Protein AF-A0A948FT48-F1 (afdb_monomer)

Secondary structure (DSSP, 8-state):
------------SS-----------PPPP-----------------PPPP-PPPPP-TTSPPPPHHHHHHHHHHHHHT-EEEEEEEEEETTEEEEEEEEEETTTTEEEEEEEEEETTEEEEEEEEEETTEEEEEEEETTSPPPS-EEEEEGGG-TTTHHHH-------SSTT--HHHHHHHT-EE-SS--EEEEHHHHHHTT-HHHHHHTT--TT---EEE-EEEE-SSS-EEEEEEHHHHHHHHHHTT----HHHHTT--TT-EEEEEEESTT------PPPGGGEE---S-HHHHHHHHHHHHH-

Solvent-accessible surface area (backbone atoms only — not comparable to full-atom values): 17906 Å² total; per-residue (Å²): 137,84,83,81,83,82,80,83,75,87,78,59,86,82,73,80,74,73,88,69,93,76,75,92,72,83,85,80,90,83,83,82,89,81,88,80,90,84,92,86,89,85,82,90,76,88,70,75,83,72,82,74,79,80,72,83,76,93,75,64,67,65,53,53,71,76,50,51,73,52,51,36,54,54,59,63,71,39,36,23,27,32,41,38,36,39,37,41,38,66,57,31,41,36,40,36,38,35,38,37,32,57,86,64,18,13,21,39,37,37,37,42,39,39,48,75,93,46,45,37,35,36,43,36,35,33,49,49,55,42,41,33,33,41,71,27,52,66,94,53,79,66,65,81,41,27,43,43,48,44,60,86,66,45,71,80,50,53,82,74,68,73,58,68,55,70,57,76,34,65,75,28,47,57,28,75,57,44,28,38,70,46,57,46,65,56,94,91,59,52,40,26,20,40,32,54,29,54,44,22,60,82,18,28,63,55,35,59,43,38,44,60,58,82,90,52,94,43,60,22,66,40,49,43,29,62,71,82,81,76,30,44,34,40,33,32,49,42,55,58,41,48,53,36,38,48,71,69,70,29,77,47,45,73,73,59,61,72,42,46,41,95,80,10,26,41,40,30,40,39,34,61,64,56,41,94,75,85,77,70,79,76,60,68,87,36,53,41,67,70,80,86,44,68,74,60,37,51,52,49,52,54,50,45,69,67,111

Mean predicted aligned error: 13.35 Å

Sequence (307 aa):
MTRHRIRLALSFATPLVVLSLAACTAPDPSGAASDADVSSESPSETAAPTPTPAEPSTGSAALTKPEARRLAPSLVEARTGSFRSVTQLSGGRIERTGQYDLERLAHTLRADFEIGNEAFAVDAVIVGNDFYFKFTEAGAKASRCWSAFNYGDLGDQIADSGFLVPTEGALGIPPELATLAFVSVDSDGQVTSDLYTTASVIGSRFVTALAIDPDADNLAPIDLTDNGDGSLSWSTNLSALLDAVVASGAEPDPAIGMLFDTESSIAAEITGVGGSVTVQAPPDRLVVRPTGDDAADQRAFEQCNRA

Nearest PDB structures (foldseek):
  3mh8-assembly2_B  TM=5.327E-01  e=1.355E-04  Mycobacterium tuberculosis H37Rv
  3hdj-assembly1_B  TM=3.261E-01  e=1.331E-01  Bordetella pertussis

pLDDT: mean 71.1, std 24.51, range [20.06, 96.81]

Radius of gyration: 21.9 Å; Cα contacts (8 Å, |Δi|>4): 544; chains: 1; bounding box: 55×70×51 Å

Structure (mmCIF, N/CA/C/O backbone):
data_AF-A0A948FT48-F1
#
_entry.id   AF-A0A948FT48-F1
#
loop_
_atom_site.group_PDB
_atom_site.id
_atom_site.type_symbol
_atom_site.label_atom_id
_atom_site.label_alt_id
_atom_site.label_comp_id
_atom_site.label_asym_id
_atom_site.label_entity_id
_atom_site.label_seq_id
_atom_site.pdbx_PDB_ins_code
_atom_site.Cartn_x
_atom_site.Cartn_y
_atom_site.Cartn_z
_atom_site.occupancy
_atom_site.B_iso_or_equiv
_atom_site.auth_seq_id
_atom_site.auth_comp_id
_atom_site.auth_asym_id
_atom_site.auth_atom_id
_atom_site.pdbx_PDB_model_num
ATOM 1 N N . MET A 1 1 ? 31.682 -27.329 7.186 1.00 30.56 1 MET A N 1
ATOM 2 C CA . MET A 1 1 ? 31.010 -26.770 5.995 1.00 30.56 1 MET A CA 1
ATOM 3 C C . MET A 1 1 ? 30.995 -25.265 6.152 1.00 30.56 1 MET A C 1
ATOM 5 O O . MET A 1 1 ? 30.374 -24.744 7.069 1.00 30.56 1 MET A O 1
ATOM 9 N N . THR A 1 2 ? 31.836 -24.602 5.375 1.00 21.53 2 THR A N 1
ATOM 10 C CA . THR A 1 2 ? 32.238 -23.204 5.538 1.00 21.53 2 THR A CA 1
ATOM 11 C C . THR A 1 2 ? 31.189 -22.307 4.886 1.00 21.53 2 THR A C 1
ATOM 13 O O . THR A 1 2 ? 31.023 -22.347 3.673 1.00 21.53 2 THR A O 1
ATOM 16 N N . ARG A 1 3 ? 30.455 -21.522 5.685 1.00 22.20 3 ARG A N 1
ATOM 17 C CA . ARG A 1 3 ? 29.497 -20.522 5.189 1.00 22.20 3 ARG A CA 1
ATOM 18 C C . ARG A 1 3 ? 30.276 -19.379 4.534 1.00 22.20 3 ARG A C 1
ATOM 20 O O . ARG A 1 3 ? 31.029 -18.688 5.217 1.00 22.20 3 ARG A O 1
ATOM 27 N N . HIS A 1 4 ? 30.142 -19.206 3.224 1.00 20.64 4 HIS A N 1
ATOM 28 C CA . HIS A 1 4 ? 30.647 -18.025 2.528 1.00 20.64 4 HIS A CA 1
ATOM 29 C C . HIS A 1 4 ? 29.595 -16.923 2.641 1.00 20.64 4 HIS A C 1
ATOM 31 O O . HIS A 1 4 ? 28.523 -17.016 2.060 1.00 20.64 4 HIS A O 1
ATOM 37 N N . ARG A 1 5 ? 29.897 -15.913 3.462 1.00 21.30 5 ARG A N 1
ATOM 38 C CA . ARG A 1 5 ? 29.142 -14.661 3.525 1.00 21.30 5 ARG A CA 1
ATOM 39 C C . ARG A 1 5 ? 29.525 -13.841 2.297 1.00 21.30 5 ARG A C 1
ATOM 41 O O . ARG A 1 5 ? 30.654 -13.356 2.232 1.00 21.30 5 ARG A O 1
ATOM 48 N N . ILE A 1 6 ? 28.620 -13.722 1.335 1.00 21.75 6 ILE A N 1
ATOM 49 C CA . ILE A 1 6 ? 28.756 -12.772 0.233 1.00 21.75 6 ILE A CA 1
ATOM 50 C C . ILE A 1 6 ? 28.185 -11.451 0.749 1.00 21.75 6 ILE A C 1
ATOM 52 O O . ILE A 1 6 ? 27.004 -11.361 1.052 1.00 21.75 6 ILE A O 1
ATOM 56 N N . ARG A 1 7 ? 29.052 -10.452 0.935 1.00 20.06 7 ARG A N 1
ATOM 57 C CA . ARG A 1 7 ? 28.648 -9.062 1.162 1.00 20.06 7 ARG A CA 1
ATOM 58 C C . ARG A 1 7 ? 28.377 -8.452 -0.212 1.00 20.06 7 ARG A C 1
ATOM 60 O O . ARG A 1 7 ? 29.344 -8.206 -0.930 1.00 20.06 7 ARG A O 1
ATOM 67 N N . LEU A 1 8 ? 27.116 -8.218 -0.573 1.00 22.97 8 LEU A N 1
ATOM 68 C CA . LEU A 1 8 ? 26.798 -7.303 -1.669 1.00 22.97 8 LEU A CA 1
ATOM 69 C C . LEU A 1 8 ? 26.873 -5.877 -1.118 1.00 22.97 8 LEU A C 1
ATOM 71 O O . LEU A 1 8 ? 26.044 -5.448 -0.322 1.00 22.97 8 LEU A O 1
ATOM 75 N N . ALA A 1 9 ? 27.919 -5.159 -1.509 1.00 21.47 9 ALA A N 1
ATOM 76 C CA . ALA A 1 9 ? 27.969 -3.716 -1.388 1.00 21.47 9 ALA A CA 1
ATOM 77 C C . ALA A 1 9 ? 27.405 -3.150 -2.693 1.00 21.47 9 ALA A C 1
ATOM 79 O O . ALA A 1 9 ? 28.144 -3.054 -3.668 1.00 21.47 9 ALA A O 1
ATOM 80 N N . LEU A 1 10 ? 26.120 -2.786 -2.704 1.00 26.53 10 LEU A N 1
ATOM 81 C CA . LEU A 1 10 ? 25.501 -2.011 -3.783 1.00 26.53 10 LEU A CA 1
ATOM 82 C C . LEU A 1 10 ? 26.155 -0.622 -3.836 1.00 26.53 10 LEU A C 1
ATOM 84 O O . LEU A 1 10 ? 25.666 0.346 -3.266 1.00 26.53 10 LEU A O 1
ATOM 88 N N . SER A 1 11 ? 27.320 -0.535 -4.476 1.00 21.89 11 SER A N 1
ATOM 89 C CA . SER A 1 11 ? 28.008 0.716 -4.787 1.00 21.89 11 SER A CA 1
ATOM 90 C C . SER A 1 11 ? 27.455 1.289 -6.086 1.00 21.89 11 SER A C 1
ATOM 92 O O . SER A 1 11 ? 28.110 1.255 -7.125 1.00 21.89 11 SER A O 1
ATOM 94 N N . PHE A 1 12 ? 26.266 1.882 -6.012 1.00 28.02 12 PHE A N 1
ATOM 95 C CA . PHE A 1 12 ? 25.934 2.982 -6.908 1.00 28.02 12 PHE A CA 1
ATOM 96 C C . PHE A 1 12 ? 26.626 4.234 -6.351 1.00 28.02 12 PHE A C 1
ATOM 98 O O . PHE A 1 12 ? 26.191 4.828 -5.368 1.00 28.02 12 PHE A O 1
ATOM 105 N N . ALA A 1 13 ? 27.755 4.629 -6.942 1.00 22.22 13 ALA A N 1
ATOM 106 C CA . ALA A 1 13 ? 28.162 6.029 -6.870 1.00 22.22 13 ALA A CA 1
ATOM 107 C C . ALA A 1 13 ? 27.173 6.770 -7.788 1.00 22.22 13 ALA A C 1
ATOM 109 O O . ALA A 1 13 ? 27.187 6.560 -8.997 1.00 22.22 13 ALA A O 1
ATOM 110 N N . THR A 1 14 ? 26.215 7.537 -7.265 1.00 22.34 14 THR A N 1
ATOM 111 C CA . THR A 1 14 ? 26.445 8.702 -6.397 1.00 22.34 14 THR A CA 1
ATOM 112 C C . THR A 1 14 ? 25.165 9.075 -5.629 1.00 22.34 14 THR A C 1
ATOM 114 O O . THR A 1 14 ? 24.134 9.177 -6.279 1.00 22.34 14 THR A O 1
ATOM 117 N N . PRO A 1 15 ? 25.226 9.468 -4.343 1.00 28.45 15 PRO A N 1
ATOM 118 C CA . PRO A 1 15 ? 25.870 8.815 -3.215 1.00 28.45 15 PRO A CA 1
ATOM 119 C C . PRO A 1 15 ? 24.904 7.862 -2.482 1.00 28.45 15 PRO A C 1
ATOM 121 O O . PRO A 1 15 ? 23.732 8.151 -2.272 1.00 28.45 15 PRO A O 1
ATOM 124 N N . LEU A 1 16 ? 25.463 6.780 -1.947 1.00 26.38 16 LEU A N 1
ATOM 125 C CA . LEU A 1 16 ? 24.988 6.220 -0.688 1.00 26.38 16 LEU A CA 1
ATOM 126 C C . LEU A 1 16 ? 24.993 7.333 0.378 1.00 26.38 16 LEU A C 1
ATOM 128 O O . LEU A 1 16 ? 26.060 7.765 0.816 1.00 26.38 16 LEU A O 1
ATOM 132 N N . VAL A 1 17 ? 23.819 7.758 0.828 1.00 25.56 17 VAL A N 1
ATOM 133 C CA . VAL A 1 17 ? 23.621 8.204 2.211 1.00 25.56 17 VAL A CA 1
ATOM 134 C C . VAL A 1 17 ? 22.854 7.056 2.859 1.00 25.56 17 VAL A C 1
ATOM 136 O O . VAL A 1 17 ? 21.643 6.949 2.782 1.00 25.56 17 VAL A O 1
ATOM 139 N N . VAL A 1 18 ? 23.537 5.977 3.246 1.00 25.59 18 VAL A N 1
ATOM 140 C CA . VAL A 1 18 ? 23.924 5.770 4.649 1.00 25.59 18 VAL A CA 1
ATOM 141 C C . VAL A 1 18 ? 22.988 6.546 5.577 1.00 25.59 18 VAL A C 1
ATOM 143 O O . VAL A 1 18 ? 23.219 7.721 5.841 1.00 25.59 18 VAL A O 1
ATOM 146 N N . LEU A 1 19 ? 21.954 5.878 6.090 1.00 27.69 19 LEU A N 1
ATOM 147 C CA . LEU A 1 19 ? 21.250 6.295 7.302 1.00 27.69 19 LEU A CA 1
ATOM 148 C C . LEU A 1 19 ? 22.269 6.380 8.450 1.00 27.69 19 LEU A C 1
ATOM 150 O O . LEU A 1 19 ? 22.459 5.453 9.231 1.00 27.69 19 LEU A O 1
ATOM 154 N N . SER A 1 20 ? 22.960 7.509 8.544 1.00 22.03 20 SER A N 1
ATOM 155 C CA . SER A 1 20 ? 23.454 8.035 9.801 1.00 22.03 20 SER A CA 1
ATOM 156 C C . SER A 1 20 ? 22.290 8.779 10.446 1.00 22.03 20 SER A C 1
ATOM 158 O O . SER A 1 20 ? 22.096 9.970 10.215 1.00 22.03 20 SER A O 1
ATOM 160 N N . LEU A 1 21 ? 21.521 8.070 11.272 1.00 27.88 21 LEU A N 1
ATOM 161 C CA . LEU A 1 21 ? 20.608 8.634 12.274 1.00 27.88 21 LEU A CA 1
ATOM 162 C C . LEU A 1 21 ? 21.410 9.297 13.408 1.00 27.88 21 LEU A C 1
ATOM 164 O O . LEU A 1 21 ? 21.332 8.920 14.573 1.00 27.88 21 LEU A O 1
ATOM 168 N N . ALA A 1 22 ? 22.252 10.263 13.054 1.00 26.30 22 ALA A N 1
ATOM 169 C CA . ALA A 1 22 ? 23.069 11.009 13.996 1.00 26.30 22 ALA A CA 1
ATOM 170 C C . ALA A 1 22 ? 23.309 12.428 13.473 1.00 26.30 22 ALA A C 1
ATOM 172 O O . ALA A 1 22 ? 24.405 12.739 13.021 1.00 26.30 22 ALA A O 1
ATOM 173 N N . ALA A 1 23 ? 22.280 13.278 13.533 1.00 23.36 23 ALA A N 1
ATOM 174 C CA . ALA A 1 23 ? 22.425 14.721 13.747 1.00 23.36 23 ALA A CA 1
ATOM 175 C C . ALA A 1 23 ? 21.047 15.381 13.924 1.00 23.36 23 ALA A C 1
ATOM 177 O O . ALA A 1 23 ? 20.532 16.053 13.035 1.00 23.36 23 ALA A O 1
ATOM 178 N N . CYS A 1 24 ? 20.470 15.253 15.119 1.00 29.20 24 CYS A N 1
ATOM 179 C CA . CYS A 1 24 ? 19.696 16.359 15.667 1.00 29.20 24 CYS A CA 1
ATOM 180 C C . CYS A 1 24 ? 20.692 17.479 15.991 1.00 29.20 24 CYS A C 1
ATOM 182 O O . CYS A 1 24 ? 21.407 17.401 16.988 1.00 29.20 24 CYS A O 1
ATOM 184 N N . THR A 1 25 ? 20.755 18.519 15.166 1.00 25.67 25 THR A N 1
ATOM 185 C CA . THR A 1 25 ? 21.310 19.808 15.590 1.00 25.67 25 THR A CA 1
ATOM 186 C C . THR A 1 25 ? 20.280 20.881 15.301 1.00 25.67 25 THR A C 1
ATOM 188 O O . THR A 1 25 ? 19.989 21.185 14.146 1.00 25.67 25 THR A O 1
ATOM 191 N N . ALA A 1 26 ? 19.705 21.404 16.382 1.00 27.08 26 ALA A N 1
ATOM 192 C CA . ALA A 1 26 ? 18.824 22.557 16.386 1.00 27.08 26 ALA A CA 1
ATOM 193 C C . ALA A 1 26 ? 19.481 23.760 15.680 1.00 27.08 26 ALA A C 1
ATOM 195 O O . ALA A 1 26 ? 20.689 23.960 15.837 1.00 27.08 26 ALA A O 1
ATOM 196 N N . PRO A 1 27 ? 18.721 24.593 14.952 1.00 28.42 27 PRO A N 1
ATOM 197 C CA . PRO A 1 27 ? 19.227 25.880 14.511 1.00 28.42 27 PRO A CA 1
ATOM 198 C C . PRO A 1 27 ? 19.106 26.902 15.649 1.00 28.42 27 PRO A C 1
ATOM 200 O O . PRO A 1 27 ? 18.005 27.248 16.078 1.00 28.42 27 PRO A O 1
ATOM 203 N N . ASP A 1 28 ? 20.251 27.395 16.121 1.00 26.28 28 ASP A N 1
ATOM 204 C CA . ASP A 1 28 ? 20.323 28.624 16.914 1.00 26.28 28 ASP A CA 1
ATOM 205 C C . ASP A 1 28 ? 20.111 29.845 15.989 1.00 26.28 28 ASP A C 1
ATOM 207 O O . ASP A 1 28 ? 20.576 29.840 14.841 1.00 26.28 28 ASP A O 1
ATOM 211 N N . PRO A 1 29 ? 19.423 30.907 16.446 1.00 35.31 29 PRO A N 1
ATOM 212 C CA . PRO A 1 29 ? 18.984 32.001 15.596 1.00 35.31 29 PRO A CA 1
ATOM 213 C C . PRO A 1 29 ? 20.010 33.138 15.583 1.00 35.31 29 PRO A C 1
ATOM 215 O O . PRO A 1 29 ? 20.333 33.703 16.622 1.00 35.31 29 PRO A O 1
ATOM 218 N N . SER A 1 30 ? 20.478 33.557 14.408 1.00 26.67 30 SER A N 1
ATOM 219 C CA . SER A 1 30 ? 20.821 34.965 14.141 1.00 26.67 30 SER A CA 1
ATOM 220 C C . SER A 1 30 ? 21.252 35.166 12.691 1.00 26.67 30 SER A C 1
ATOM 222 O O . SER A 1 30 ? 22.018 34.373 12.154 1.00 26.67 30 SER A O 1
ATOM 224 N N . GLY A 1 31 ? 20.818 36.278 12.086 1.00 25.25 31 GLY A N 1
ATOM 225 C CA . GLY A 1 31 ? 21.581 36.881 10.990 1.00 25.25 31 GLY A CA 1
ATOM 226 C C . GLY A 1 31 ? 20.802 37.431 9.800 1.00 25.25 31 GLY A C 1
ATOM 227 O O . GLY A 1 31 ? 20.937 36.907 8.709 1.00 25.25 31 GLY A O 1
ATOM 228 N N . ALA A 1 32 ? 20.113 38.552 10.026 1.00 27.61 32 ALA A N 1
ATOM 229 C CA . ALA A 1 32 ? 20.016 39.714 9.132 1.00 27.61 32 ALA A CA 1
ATOM 230 C C . ALA A 1 32 ? 19.325 39.607 7.750 1.00 27.61 32 ALA A C 1
ATOM 232 O O . ALA A 1 32 ? 19.758 38.942 6.816 1.00 27.61 32 ALA A O 1
ATOM 233 N N . ALA A 1 33 ? 18.292 40.445 7.642 1.00 26.27 33 ALA A N 1
ATOM 234 C CA . ALA A 1 33 ? 17.653 40.954 6.439 1.00 26.27 33 ALA A CA 1
ATOM 235 C C . ALA A 1 33 ? 18.616 41.692 5.484 1.00 26.27 33 ALA A C 1
ATOM 237 O O . ALA A 1 33 ? 19.548 42.355 5.938 1.00 26.27 33 ALA A O 1
ATOM 238 N N . SER A 1 34 ? 18.351 41.628 4.175 1.00 29.11 34 SER A N 1
ATOM 239 C CA . SER A 1 34 ? 17.676 42.699 3.410 1.00 29.11 34 SER A CA 1
ATOM 240 C C . SER A 1 34 ? 17.958 42.598 1.904 1.00 29.11 34 SER A C 1
ATOM 242 O O . SER A 1 34 ? 19.106 42.616 1.474 1.00 29.11 34 SER A O 1
ATOM 244 N N . ASP A 1 35 ? 16.857 42.523 1.153 1.00 27.03 35 ASP A N 1
ATOM 245 C CA . ASP A 1 35 ? 16.516 43.193 -0.109 1.00 27.03 35 ASP A CA 1
ATOM 246 C C . ASP A 1 35 ? 17.578 43.445 -1.191 1.00 27.03 35 ASP A C 1
ATOM 248 O O . ASP A 1 35 ? 18.467 44.282 -1.042 1.00 27.03 35 ASP A O 1
ATOM 252 N N . ALA A 1 36 ? 17.314 42.884 -2.377 1.00 29.16 36 ALA A N 1
ATOM 253 C CA . ALA A 1 36 ? 17.248 43.668 -3.613 1.00 29.16 36 ALA A CA 1
ATOM 254 C C . ALA A 1 36 ? 16.451 42.922 -4.704 1.00 29.16 36 ALA A C 1
ATOM 256 O O . ALA A 1 36 ? 16.895 41.912 -5.246 1.00 29.16 36 ALA A O 1
ATOM 257 N N . ASP A 1 37 ? 15.262 43.463 -4.973 1.00 25.72 37 ASP A N 1
ATOM 258 C CA . ASP A 1 37 ? 14.563 43.608 -6.259 1.00 25.72 37 ASP A CA 1
ATOM 259 C C . ASP A 1 37 ? 15.320 43.189 -7.536 1.00 25.72 37 ASP A C 1
ATOM 261 O O . ASP A 1 37 ? 16.446 43.631 -7.733 1.00 25.72 37 ASP A O 1
ATOM 265 N N . VAL A 1 38 ? 14.639 42.488 -8.458 1.00 29.69 38 VAL A N 1
ATOM 266 C CA . VAL A 1 38 ? 14.306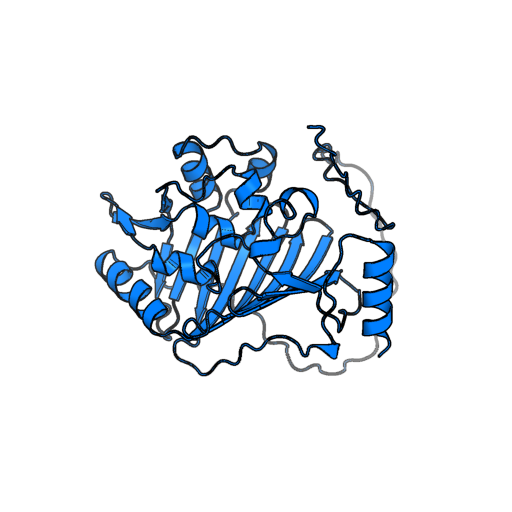 42.988 -9.816 1.00 29.69 38 VAL A CA 1
ATOM 267 C C . VAL A 1 38 ? 13.169 42.134 -10.402 1.00 29.69 38 VAL A C 1
ATOM 269 O O . VAL A 1 38 ? 13.316 40.939 -10.652 1.00 29.69 38 VAL A O 1
ATOM 272 N N . SER A 1 39 ? 12.045 42.796 -10.675 1.00 31.25 39 SER A N 1
ATOM 273 C CA . SER A 1 39 ? 10.910 42.294 -11.455 1.00 31.25 39 SER A CA 1
ATOM 274 C C . SER A 1 39 ? 11.237 42.155 -12.948 1.00 31.25 39 SER A C 1
ATOM 276 O O . SER A 1 39 ? 11.908 43.005 -13.535 1.00 31.25 39 SER A O 1
ATOM 278 N N . SER A 1 40 ? 10.680 41.136 -13.605 1.00 30.27 40 SER A N 1
ATOM 279 C CA . SER A 1 40 ? 10.440 41.126 -15.054 1.00 30.27 40 SER A CA 1
ATOM 280 C C . SER A 1 40 ? 9.214 40.266 -15.356 1.00 30.27 40 SER A C 1
ATOM 282 O O . SER A 1 40 ? 9.229 39.049 -15.209 1.00 30.27 40 SER A O 1
ATOM 284 N N . GLU A 1 41 ? 8.143 40.951 -15.740 1.00 27.03 41 GLU A N 1
ATOM 285 C CA . GLU A 1 41 ? 6.813 40.437 -16.054 1.00 27.03 41 GLU A CA 1
ATOM 286 C C . GLU A 1 41 ? 6.653 40.318 -17.580 1.00 27.03 41 GLU A C 1
ATOM 288 O O . GLU A 1 41 ? 7.015 41.255 -18.297 1.00 27.03 41 GLU A O 1
ATOM 293 N N . SER A 1 42 ? 6.122 39.192 -18.081 1.00 27.05 42 SER A N 1
ATOM 294 C CA . SER A 1 42 ? 5.437 39.010 -19.387 1.00 27.05 42 SER A CA 1
ATOM 295 C C . SER A 1 42 ? 5.058 37.524 -19.586 1.00 27.05 42 SER A C 1
ATOM 297 O O . SER A 1 42 ? 5.735 36.659 -19.039 1.00 27.05 42 SER A O 1
ATOM 299 N N . PRO A 1 43 ? 4.044 37.178 -20.405 1.00 31.52 43 PRO A N 1
ATOM 300 C CA . PRO A 1 43 ? 2.620 37.241 -20.092 1.00 31.52 43 PRO A CA 1
ATOM 301 C C . PRO A 1 43 ? 1.964 35.844 -20.041 1.00 31.52 43 PRO A C 1
ATOM 303 O O . PRO A 1 43 ? 2.459 34.866 -20.596 1.00 31.52 43 PRO A O 1
ATOM 306 N N . SER A 1 44 ? 0.803 35.798 -19.393 1.00 30.78 44 SER A N 1
ATOM 307 C CA . SER A 1 44 ? -0.036 34.629 -19.131 1.00 30.78 44 SER A CA 1
ATOM 308 C C . SER A 1 44 ? -0.424 33.810 -20.368 1.00 30.78 44 SER A C 1
ATOM 310 O O . SER A 1 44 ? -1.096 34.308 -21.271 1.00 30.78 44 SER A O 1
ATOM 312 N N . GLU A 1 45 ? -0.127 32.513 -20.326 1.00 30.50 45 GLU A N 1
ATOM 313 C CA . GLU A 1 45 ? -0.843 31.477 -21.068 1.00 30.50 45 GLU A CA 1
ATOM 314 C C . GLU A 1 45 ? -1.778 30.785 -20.066 1.00 30.50 45 GLU A C 1
ATOM 316 O O . GLU A 1 45 ? -1.341 30.259 -19.042 1.00 30.50 45 GLU A O 1
ATOM 321 N N . THR A 1 46 ? -3.088 30.893 -20.289 1.00 36.28 46 THR A N 1
ATOM 322 C CA . THR A 1 46 ? -4.126 30.341 -19.411 1.00 36.28 46 THR A CA 1
ATOM 323 C C . THR A 1 46 ? -4.046 28.815 -19.411 1.00 36.28 46 THR A C 1
ATOM 325 O O . THR A 1 46 ? -4.657 28.149 -20.243 1.00 36.28 46 THR A O 1
ATOM 328 N N . ALA A 1 47 ? -3.296 28.257 -18.462 1.00 31.61 47 ALA A N 1
ATOM 329 C CA . ALA A 1 47 ? -3.402 26.855 -18.098 1.00 31.61 47 ALA A CA 1
ATOM 330 C C . ALA A 1 47 ? -4.796 26.612 -17.501 1.00 31.61 47 ALA A C 1
ATOM 332 O O . ALA A 1 47 ? -5.243 27.339 -16.610 1.00 31.61 47 ALA A O 1
ATOM 333 N N . ALA A 1 48 ? -5.498 25.607 -18.023 1.00 37.12 48 ALA A N 1
ATOM 334 C CA . ALA A 1 48 ? -6.712 25.094 -17.405 1.00 37.12 48 ALA A CA 1
ATOM 335 C C . ALA A 1 48 ? -6.416 24.726 -15.938 1.00 37.12 48 ALA A C 1
ATOM 337 O O . ALA A 1 48 ? -5.327 24.214 -15.667 1.00 37.12 48 ALA A O 1
ATOM 338 N N . PRO A 1 49 ? -7.335 24.985 -14.991 1.00 29.28 49 PRO A N 1
ATOM 339 C CA . PRO A 1 49 ? -7.091 24.674 -13.592 1.00 29.28 49 PRO A CA 1
ATOM 340 C C . PRO A 1 49 ? -6.839 23.173 -13.444 1.00 29.28 49 PRO A C 1
ATOM 342 O O . PRO A 1 49 ? -7.703 22.350 -13.749 1.00 29.28 49 PRO A O 1
ATOM 345 N N . THR A 1 50 ? -5.639 22.829 -12.983 1.00 31.16 50 THR A N 1
ATOM 346 C CA . THR A 1 50 ? -5.340 21.519 -12.410 1.00 31.16 50 THR A CA 1
ATOM 347 C C . THR A 1 50 ? -6.387 21.242 -11.329 1.00 31.16 50 THR A C 1
ATOM 349 O O . THR A 1 50 ? -6.600 22.122 -10.489 1.00 31.16 50 THR A O 1
ATOM 352 N N . PRO A 1 51 ? -7.073 20.084 -11.331 1.00 30.08 51 PRO A N 1
ATOM 353 C CA . PRO A 1 51 ? -7.995 19.753 -10.256 1.00 30.08 51 PRO A CA 1
ATOM 354 C C . PRO A 1 51 ? -7.212 19.754 -8.942 1.00 30.08 51 PRO A C 1
ATOM 356 O O . PRO A 1 51 ? -6.277 18.977 -8.759 1.00 30.08 51 PRO A O 1
ATOM 359 N N . THR A 1 52 ? -7.561 20.681 -8.054 1.00 29.30 52 THR A N 1
ATOM 360 C CA . THR A 1 52 ? -7.082 20.692 -6.675 1.00 29.30 52 THR A CA 1
ATOM 361 C C . THR A 1 52 ? -7.493 19.367 -6.030 1.00 29.30 52 THR A C 1
ATOM 363 O O . THR A 1 52 ? -8.668 19.003 -6.139 1.00 29.30 52 THR A O 1
ATOM 366 N N . PRO A 1 53 ? -6.570 18.626 -5.393 1.00 33.78 53 PRO A N 1
ATOM 367 C CA . PRO A 1 53 ? -6.929 17.445 -4.621 1.00 33.78 53 PRO A CA 1
ATOM 368 C C . PRO A 1 53 ? -8.007 17.813 -3.602 1.00 33.78 53 PRO A C 1
ATOM 370 O O . PRO A 1 53 ? -7.872 18.816 -2.900 1.00 33.78 53 PRO A O 1
ATOM 373 N N . ALA A 1 54 ? -9.081 17.028 -3.532 1.00 35.44 54 ALA A N 1
ATOM 374 C CA . ALA A 1 54 ? -10.011 17.141 -2.421 1.00 35.44 54 ALA A CA 1
ATOM 375 C C . ALA A 1 54 ? -9.240 16.835 -1.127 1.00 35.44 54 ALA A C 1
ATOM 377 O O . ALA A 1 54 ? -8.552 15.814 -1.040 1.00 35.44 54 ALA A O 1
ATOM 378 N N . GLU A 1 55 ? -9.325 17.734 -0.145 1.00 29.88 55 GLU A N 1
ATOM 379 C CA . GLU A 1 55 ? -8.922 17.424 1.226 1.00 29.88 55 GLU A CA 1
ATOM 380 C C . GLU A 1 55 ? -9.678 16.168 1.688 1.00 29.88 55 GLU A C 1
ATOM 382 O O . GLU A 1 55 ? -10.844 15.995 1.311 1.00 29.88 55 GLU A O 1
ATOM 387 N N . PRO A 1 56 ? -9.052 15.280 2.484 1.00 33.78 56 PRO A N 1
ATOM 388 C CA . PRO A 1 56 ? -9.754 14.140 3.052 1.00 33.78 56 PRO A CA 1
ATOM 389 C C . PRO A 1 56 ? -10.977 14.660 3.807 1.00 33.78 56 PRO A C 1
ATOM 391 O O . PRO A 1 56 ? -10.872 15.489 4.712 1.00 33.78 56 PRO A O 1
ATOM 394 N N . SER A 1 57 ? -12.155 14.217 3.377 1.00 34.47 57 SER A N 1
ATOM 395 C CA . SER A 1 57 ? -13.428 14.641 3.938 1.00 34.47 57 SER A CA 1
ATOM 396 C C . SER A 1 57 ? -13.471 14.312 5.427 1.00 34.47 57 SER A C 1
ATOM 398 O O . SER A 1 57 ? -13.617 13.157 5.814 1.00 34.47 57 SER A O 1
ATOM 400 N N . THR A 1 58 ? -13.424 15.336 6.272 1.00 34.09 58 THR A N 1
ATOM 401 C CA . THR A 1 58 ? -13.604 15.263 7.731 1.00 34.09 58 THR A CA 1
ATOM 402 C C . THR A 1 58 ? -15.067 14.999 8.143 1.00 34.09 58 THR A C 1
ATOM 404 O O . THR A 1 58 ? -15.507 15.432 9.204 1.00 34.09 58 THR A O 1
ATOM 407 N N . GLY A 1 59 ? -15.863 14.328 7.297 1.00 35.34 59 GLY A N 1
ATOM 408 C CA . GLY A 1 59 ? -17.329 14.404 7.342 1.00 35.34 59 GLY A CA 1
ATOM 409 C C . GLY A 1 59 ? -18.119 13.106 7.537 1.00 35.34 59 GLY A C 1
ATOM 410 O O . GLY A 1 59 ? -19.285 13.201 7.915 1.00 35.34 59 GLY A O 1
ATOM 411 N N . SER A 1 60 ? -17.546 11.921 7.314 1.00 48.97 60 SER A N 1
ATOM 412 C CA . SER A 1 60 ? -18.273 10.660 7.540 1.00 48.97 60 SER A CA 1
ATOM 413 C C . SER A 1 60 ? -17.902 10.056 8.891 1.00 48.97 60 SER A C 1
ATOM 415 O O . SER A 1 60 ? -16.727 9.925 9.225 1.00 48.97 60 SER A O 1
ATOM 417 N N . ALA A 1 61 ? -18.918 9.722 9.690 1.00 57.94 61 ALA A N 1
ATOM 418 C CA . ALA A 1 61 ? -18.729 9.078 10.984 1.00 57.94 61 ALA A CA 1
ATOM 419 C C . ALA A 1 61 ? -18.174 7.657 10.800 1.00 57.94 61 ALA A C 1
ATOM 421 O O . ALA A 1 61 ? -18.589 6.950 9.880 1.00 57.94 61 ALA A O 1
ATOM 422 N N . ALA A 1 62 ? -17.280 7.238 11.700 1.00 68.12 62 ALA A N 1
ATOM 423 C CA . ALA A 1 62 ? -16.788 5.867 11.739 1.00 68.12 62 ALA A CA 1
ATOM 424 C C . ALA A 1 62 ? -17.958 4.870 11.832 1.00 68.12 62 ALA A C 1
ATOM 426 O O . ALA A 1 62 ? -18.948 5.103 12.537 1.00 68.12 62 ALA A O 1
ATOM 427 N N . LEU A 1 63 ? -17.841 3.760 11.108 1.00 71.62 63 LEU A N 1
ATOM 428 C CA . LEU A 1 63 ? -18.849 2.712 11.031 1.00 71.62 63 LEU A CA 1
ATOM 429 C C . LEU A 1 63 ? -19.111 2.076 12.395 1.00 71.62 63 LEU A C 1
ATOM 43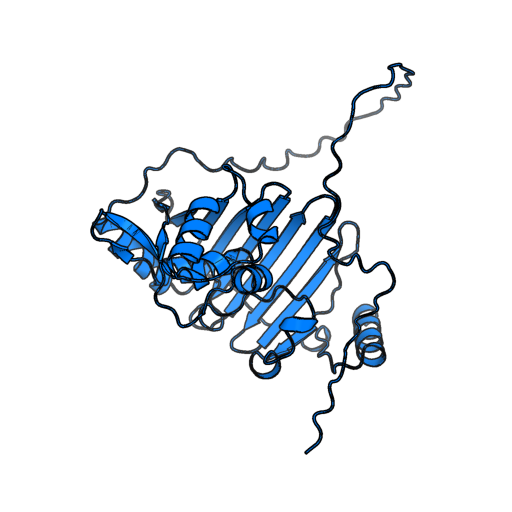1 O O . LEU A 1 63 ? -18.206 1.842 13.198 1.00 71.62 63 LEU A O 1
ATOM 435 N N . THR A 1 64 ? -20.366 1.697 12.634 1.00 70.06 64 THR A N 1
ATOM 436 C CA . THR A 1 64 ? -20.718 0.917 13.822 1.00 70.06 64 THR A CA 1
ATOM 437 C C . THR A 1 64 ? -20.213 -0.529 13.710 1.00 70.06 64 THR A C 1
ATOM 439 O O . THR A 1 64 ? -20.044 -1.081 12.620 1.00 70.06 64 THR A O 1
ATOM 442 N N . LYS A 1 65 ? -20.044 -1.210 14.854 1.00 62.62 65 LYS A N 1
ATOM 443 C CA . LYS A 1 65 ? -19.601 -2.621 14.938 1.00 62.62 65 LYS A CA 1
ATOM 444 C C . LYS A 1 65 ? -20.330 -3.579 13.968 1.00 62.62 65 LYS A C 1
ATOM 446 O O . LYS A 1 65 ? -19.656 -4.39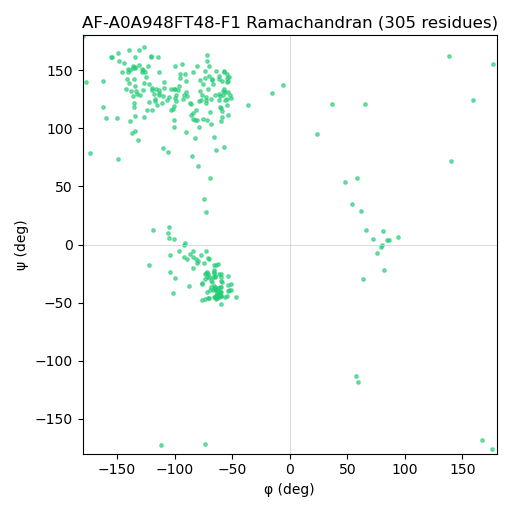6 13.337 1.00 62.62 65 LYS A O 1
ATOM 451 N N . PRO A 1 66 ? -21.671 -3.538 13.815 1.00 69.12 66 PRO A N 1
ATOM 452 C CA . PRO A 1 66 ? -22.372 -4.390 12.850 1.00 69.12 66 PRO A CA 1
ATOM 453 C C . PRO A 1 66 ? -22.135 -4.021 11.379 1.00 69.12 66 PRO A C 1
ATOM 455 O O . PRO A 1 66 ? -22.256 -4.889 10.519 1.00 69.12 66 PRO A O 1
ATOM 458 N N . GLU A 1 67 ? -21.846 -2.756 11.076 1.00 74.56 67 GLU A N 1
ATOM 459 C CA . GLU A 1 67 ? -21.590 -2.277 9.712 1.00 74.56 67 GLU A CA 1
ATOM 460 C C . GLU A 1 67 ? -20.193 -2.680 9.252 1.00 74.56 67 GLU A C 1
ATOM 462 O O . GLU A 1 67 ? -20.068 -3.313 8.204 1.00 74.56 67 GLU A O 1
ATOM 467 N N . ALA A 1 68 ? -19.177 -2.449 10.091 1.00 68.44 68 ALA A N 1
ATOM 468 C CA . ALA A 1 68 ? -17.798 -2.855 9.822 1.00 68.44 68 ALA A CA 1
ATOM 469 C C . ALA A 1 68 ? -17.684 -4.360 9.518 1.00 68.44 68 ALA A C 1
ATOM 471 O O . ALA A 1 68 ? -17.081 -4.759 8.524 1.00 68.44 68 ALA A O 1
ATOM 472 N N . ARG A 1 69 ? -18.368 -5.203 10.310 1.00 68.75 69 ARG A N 1
ATOM 473 C CA . ARG A 1 69 ? -18.387 -6.669 10.130 1.00 68.75 69 ARG A CA 1
ATOM 474 C C . ARG A 1 69 ? -19.056 -7.150 8.839 1.00 68.75 69 ARG A C 1
ATOM 476 O O . ARG A 1 69 ? -18.886 -8.312 8.484 1.00 68.75 69 ARG A O 1
ATOM 483 N N . ARG A 1 70 ? -19.856 -6.314 8.170 1.00 74.12 70 ARG A N 1
ATOM 484 C CA . ARG A 1 70 ? -20.532 -6.671 6.909 1.00 74.12 70 ARG A CA 1
ATOM 485 C C . ARG A 1 70 ? -19.831 -6.091 5.688 1.00 74.12 70 ARG A C 1
ATOM 487 O O . ARG A 1 70 ? -19.719 -6.783 4.683 1.00 74.12 70 ARG A O 1
ATOM 494 N N . LEU A 1 71 ? -19.390 -4.838 5.773 1.00 69.31 71 LEU A N 1
ATOM 495 C CA . LEU A 1 71 ? -18.871 -4.086 4.632 1.00 69.31 71 LEU A CA 1
ATOM 496 C C . LEU A 1 71 ? -17.481 -4.563 4.204 1.00 69.31 71 LEU A C 1
ATOM 498 O O . LEU A 1 71 ? -17.284 -4.839 3.023 1.00 69.31 71 LEU A O 1
ATOM 502 N N . ALA A 1 72 ? -16.546 -4.743 5.139 1.00 70.00 72 ALA A N 1
ATOM 503 C CA . ALA A 1 72 ? -15.166 -5.076 4.787 1.00 70.00 72 ALA A CA 1
ATOM 504 C C . ALA A 1 72 ? -15.031 -6.421 4.026 1.00 70.00 72 ALA A C 1
ATOM 506 O O . ALA A 1 72 ? -14.420 -6.427 2.955 1.00 70.00 72 ALA A O 1
ATOM 507 N N . PRO A 1 73 ? -15.695 -7.525 4.440 1.00 69.06 73 PRO A N 1
ATOM 508 C CA . PRO A 1 73 ? -15.685 -8.767 3.661 1.00 69.06 73 PRO A CA 1
ATOM 509 C C . PRO A 1 73 ? -16.316 -8.622 2.269 1.00 69.06 73 PRO A C 1
ATOM 511 O O . PRO A 1 73 ? -15.811 -9.188 1.304 1.00 69.06 73 PRO A O 1
ATOM 514 N N . SER A 1 74 ? -17.386 -7.828 2.135 1.00 70.38 74 SER A N 1
ATOM 515 C CA . SER A 1 74 ? -18.070 -7.648 0.845 1.00 70.38 74 SER A CA 1
ATOM 516 C C . SER A 1 74 ? -17.195 -6.967 -0.217 1.00 70.38 74 SER A C 1
ATOM 518 O O . SER A 1 74 ? -17.332 -7.243 -1.407 1.00 70.38 74 SER A O 1
ATOM 520 N N . LEU A 1 75 ? -16.241 -6.129 0.201 1.00 67.69 75 LEU A N 1
ATOM 521 C CA . LEU A 1 75 ? -15.274 -5.501 -0.703 1.00 67.69 75 LEU A CA 1
ATOM 522 C C . LEU A 1 75 ? -14.182 -6.469 -1.153 1.00 67.69 75 LEU A C 1
ATOM 524 O O . LEU A 1 75 ? -13.749 -6.416 -2.303 1.00 67.69 75 LEU A O 1
ATOM 528 N N . VAL A 1 76 ? -13.780 -7.391 -0.275 1.00 66.94 76 VAL A N 1
ATOM 529 C CA . VAL A 1 76 ? -12.880 -8.495 -0.638 1.00 66.94 76 VAL A CA 1
ATOM 530 C C . VAL A 1 76 ? -13.569 -9.424 -1.645 1.00 66.94 76 VAL A C 1
ATOM 532 O O . VAL A 1 76 ? -12.954 -9.861 -2.618 1.00 66.94 76 VAL A O 1
ATOM 535 N N . GLU A 1 77 ? -14.871 -9.670 -1.485 1.00 72.75 77 GLU A N 1
ATOM 536 C CA . GLU A 1 77 ? -15.656 -10.496 -2.414 1.00 72.75 77 GLU A CA 1
ATOM 537 C C . GLU A 1 77 ? -15.806 -9.891 -3.815 1.00 72.75 77 GLU A C 1
ATOM 539 O O . GLU A 1 77 ? -16.006 -10.637 -4.775 1.00 72.75 77 GLU A O 1
ATOM 544 N N . ALA A 1 78 ? -15.680 -8.571 -3.963 1.00 75.31 78 ALA A N 1
ATOM 545 C CA . ALA A 1 78 ? -15.814 -7.896 -5.251 1.00 75.31 78 ALA A CA 1
ATOM 546 C C . ALA A 1 78 ? -14.657 -8.162 -6.228 1.00 75.31 78 ALA A C 1
ATOM 548 O O . ALA A 1 78 ? -14.786 -7.869 -7.416 1.00 75.31 78 ALA A O 1
ATOM 549 N N . ARG A 1 79 ? -13.553 -8.751 -5.745 1.00 84.31 79 ARG A N 1
ATOM 550 C CA . ARG A 1 79 ? -12.367 -9.219 -6.491 1.00 84.31 79 ARG A CA 1
ATOM 551 C C . ARG A 1 79 ? -11.543 -8.166 -7.221 1.00 84.31 79 ARG A C 1
ATOM 553 O O . ARG A 1 79 ? -10.348 -8.379 -7.374 1.00 84.31 79 ARG A O 1
ATOM 560 N N . THR A 1 80 ? -12.123 -7.066 -7.675 1.00 92.69 80 THR A N 1
ATOM 561 C CA . THR A 1 80 ? -11.416 -6.022 -8.420 1.00 92.69 80 THR A CA 1
ATOM 562 C C . THR A 1 80 ? -11.709 -4.640 -7.861 1.00 92.69 80 THR A C 1
ATOM 564 O O . THR A 1 80 ? -12.755 -4.410 -7.250 1.00 92.69 80 THR A O 1
ATOM 567 N N . GLY A 1 81 ? -10.784 -3.711 -8.076 1.00 93.25 81 GLY A N 1
ATOM 568 C CA . GLY A 1 81 ? -10.954 -2.322 -7.672 1.00 93.25 81 GLY A CA 1
ATOM 569 C C . GLY A 1 81 ? -9.655 -1.537 -7.732 1.00 93.25 81 GLY A C 1
ATOM 570 O O . GLY A 1 81 ? -8.658 -1.976 -8.312 1.00 93.25 81 GLY A O 1
ATOM 571 N N . SER A 1 82 ? -9.686 -0.349 -7.143 1.00 95.38 82 SER A N 1
ATOM 572 C CA . SER A 1 82 ? -8.532 0.533 -6.995 1.00 95.38 82 SER A CA 1
ATOM 573 C C . SER A 1 82 ? -8.313 0.865 -5.529 1.00 95.38 82 SER A C 1
ATOM 575 O O . SER A 1 82 ? -9.252 0.855 -4.735 1.00 95.38 82 SER A O 1
ATOM 577 N N . PHE A 1 83 ? -7.072 1.173 -5.180 1.00 93.94 83 PHE A N 1
ATOM 578 C CA . PHE A 1 83 ? -6.714 1.649 -3.856 1.00 93.94 83 PHE A CA 1
ATOM 579 C C . PHE A 1 83 ? -5.896 2.929 -3.957 1.00 93.94 83 PHE A C 1
ATOM 581 O O . PHE A 1 83 ? -5.145 3.146 -4.916 1.00 93.94 83 PHE A O 1
ATOM 588 N N . ARG A 1 84 ? -6.026 3.755 -2.928 1.00 96.69 84 ARG A N 1
ATOM 589 C CA . ARG A 1 84 ? -5.123 4.856 -2.633 1.00 96.69 84 ARG A CA 1
ATOM 590 C C . ARG A 1 84 ? -4.804 4.816 -1.152 1.00 96.69 84 ARG A C 1
ATOM 592 O O . ARG A 1 84 ? -5.709 4.626 -0.351 1.00 96.69 84 ARG A O 1
ATOM 599 N N . SER A 1 85 ? -3.551 5.007 -0.778 1.00 96.12 85 SER A N 1
ATOM 600 C CA . SER A 1 85 ? -3.180 5.219 0.613 1.00 96.12 85 SER A CA 1
ATOM 601 C C . SER A 1 85 ? -2.182 6.349 0.757 1.00 96.12 85 SER A C 1
ATOM 603 O O . SER A 1 85 ? -1.462 6.720 -0.169 1.00 96.12 85 SER A O 1
ATOM 605 N N . VAL A 1 86 ? -2.208 6.946 1.934 1.00 96.56 86 VAL A N 1
ATOM 606 C CA . VAL A 1 86 ? -1.398 8.076 2.330 1.00 96.56 86 VAL A CA 1
ATOM 607 C C . VAL A 1 86 ? -0.869 7.770 3.717 1.00 96.56 86 VAL A C 1
ATOM 609 O O . VAL A 1 86 ? -1.645 7.654 4.663 1.00 96.56 86 VAL A O 1
ATOM 612 N N . THR A 1 87 ? 0.447 7.687 3.834 1.00 93.62 87 THR A N 1
ATOM 613 C CA . THR A 1 87 ? 1.137 7.653 5.118 1.00 93.62 87 THR A CA 1
ATOM 614 C C . THR A 1 87 ? 1.746 9.021 5.371 1.00 93.62 87 THR A C 1
ATOM 616 O O . THR A 1 87 ? 2.637 9.449 4.636 1.00 93.62 87 THR A O 1
ATOM 619 N N . GLN A 1 88 ? 1.274 9.701 6.411 1.00 94.06 88 GLN A N 1
ATOM 620 C CA . GLN A 1 88 ? 1.877 10.922 6.927 1.00 94.06 88 GLN A CA 1
ATOM 621 C C . GLN A 1 88 ? 2.873 10.562 8.033 1.00 94.06 88 GLN A C 1
ATOM 623 O O . GLN A 1 88 ? 2.535 9.838 8.968 1.00 94.06 88 GLN A O 1
ATOM 628 N N . LEU A 1 89 ? 4.094 11.072 7.917 1.00 89.62 89 LEU A N 1
ATOM 629 C CA . LEU A 1 89 ? 5.180 10.936 8.887 1.00 89.62 89 LEU A CA 1
ATOM 630 C C . LEU A 1 89 ? 5.610 12.334 9.352 1.00 89.62 89 LEU A C 1
ATOM 632 O O . LEU A 1 89 ? 5.366 13.323 8.653 1.00 89.62 89 LEU A O 1
ATOM 636 N N . SER A 1 90 ? 6.323 12.418 10.476 1.00 85.81 90 SER A N 1
ATOM 637 C CA . SER A 1 90 ? 6.808 13.695 11.029 1.00 85.81 90 SER A CA 1
ATOM 638 C C . SER A 1 90 ? 7.735 14.467 10.079 1.00 85.81 90 SER A C 1
ATOM 640 O O . SER A 1 90 ? 7.805 15.694 10.104 1.00 85.81 90 SER A O 1
ATOM 642 N N . GLY A 1 91 ? 8.446 13.744 9.212 1.00 83.38 91 GLY A N 1
ATOM 643 C CA . GLY A 1 91 ? 9.397 14.299 8.251 1.00 83.38 91 GLY A CA 1
ATOM 644 C C . GLY A 1 91 ? 9.045 14.034 6.794 1.00 83.38 91 GLY A C 1
ATOM 645 O O . GLY A 1 91 ? 9.914 14.205 5.942 1.00 83.38 91 GLY A O 1
ATOM 646 N N . GLY A 1 92 ? 7.835 13.563 6.485 1.00 88.50 92 GLY A N 1
ATOM 647 C CA . GLY A 1 92 ? 7.528 13.189 5.112 1.00 88.50 92 GLY A CA 1
ATOM 648 C C . GLY A 1 92 ? 6.163 12.572 4.878 1.00 88.50 92 GLY A C 1
ATOM 649 O O . GLY A 1 92 ? 5.328 12.459 5.770 1.00 88.50 92 GLY A O 1
ATOM 650 N N . ARG A 1 93 ? 5.956 12.160 3.637 1.00 91.25 93 ARG A N 1
ATOM 651 C CA . ARG A 1 93 ? 4.718 11.592 3.133 1.00 91.25 93 ARG A CA 1
ATOM 652 C C . ARG A 1 93 ? 5.034 10.452 2.176 1.00 91.25 93 ARG A C 1
ATOM 654 O O . ARG A 1 93 ? 5.972 10.525 1.386 1.00 91.25 93 ARG A O 1
ATOM 661 N N . ILE A 1 94 ? 4.220 9.410 2.238 1.00 91.12 94 ILE A N 1
ATOM 662 C CA . ILE A 1 94 ? 4.210 8.331 1.255 1.00 91.12 94 ILE A CA 1
ATOM 663 C C . ILE A 1 94 ? 2.801 8.270 0.689 1.00 91.12 94 ILE A C 1
ATOM 665 O O . ILE A 1 94 ? 1.843 8.111 1.441 1.00 91.12 94 ILE A O 1
ATOM 669 N N . GLU A 1 95 ? 2.663 8.400 -0.622 1.00 94.94 95 GLU A N 1
ATOM 670 C CA . GLU A 1 95 ? 1.390 8.220 -1.310 1.00 94.94 95 GLU A CA 1
ATOM 671 C C . GLU A 1 95 ? 1.465 6.997 -2.209 1.00 94.94 95 GLU A C 1
ATOM 673 O O . GLU A 1 95 ? 2.391 6.845 -2.999 1.00 94.94 95 GLU A O 1
ATOM 678 N N . ARG A 1 96 ? 0.487 6.106 -2.085 1.00 94.06 96 ARG A N 1
ATOM 679 C CA . ARG A 1 96 ? 0.408 4.868 -2.852 1.00 94.06 96 ARG A CA 1
ATOM 680 C C . ARG A 1 96 ? -0.902 4.838 -3.607 1.00 94.06 96 ARG A C 1
ATOM 682 O O . ARG A 1 96 ? -1.947 5.182 -3.067 1.00 94.06 96 ARG A O 1
ATOM 689 N N . THR A 1 97 ? -0.859 4.406 -4.853 1.00 96.19 97 THR A N 1
ATOM 690 C CA . THR A 1 97 ? -2.041 4.218 -5.694 1.00 96.19 97 THR A CA 1
ATOM 691 C C . THR A 1 97 ? -1.905 2.938 -6.491 1.00 96.19 97 THR A C 1
ATOM 693 O O . THR A 1 97 ? -0.798 2.522 -6.830 1.00 96.19 97 THR A O 1
ATOM 696 N N . GLY A 1 98 ? -3.020 2.300 -6.817 1.00 95.19 98 GLY A N 1
ATOM 697 C CA . GLY A 1 98 ? -2.965 1.089 -7.615 1.00 95.19 98 GLY A CA 1
ATOM 698 C C . GLY A 1 98 ? -4.319 0.478 -7.908 1.00 95.19 98 GLY A C 1
ATOM 699 O O . GLY A 1 98 ? -5.365 0.981 -7.500 1.00 95.19 98 GLY A O 1
ATOM 700 N N . GLN A 1 99 ? -4.279 -0.621 -8.650 1.00 95.69 99 GLN A N 1
ATOM 701 C CA . GLN A 1 99 ? -5.435 -1.441 -8.997 1.00 95.69 99 GLN A CA 1
ATOM 702 C C . GLN A 1 99 ? -5.178 -2.880 -8.589 1.00 95.69 99 GLN A C 1
ATOM 704 O O . GLN A 1 99 ? -4.041 -3.333 -8.672 1.00 95.69 99 GLN A O 1
ATOM 709 N N . TYR A 1 100 ? -6.222 -3.610 -8.212 1.00 91.00 100 TYR A N 1
ATOM 710 C CA . TYR A 1 100 ? -6.119 -5.013 -7.819 1.00 91.00 100 TYR A CA 1
ATOM 711 C C . TYR A 1 100 ? -7.110 -5.898 -8.574 1.00 91.00 100 TYR A C 1
ATOM 713 O O . TYR A 1 100 ? -8.212 -5.472 -8.918 1.00 91.00 100 TYR A O 1
ATOM 721 N N . ASP A 1 101 ? -6.698 -7.143 -8.792 1.00 91.44 101 ASP A N 1
ATOM 722 C CA . ASP A 1 101 ? -7.455 -8.262 -9.341 1.00 91.44 101 ASP A CA 1
ATOM 723 C C . ASP A 1 101 ? -7.131 -9.515 -8.510 1.00 91.44 101 ASP A C 1
ATOM 725 O O . ASP A 1 101 ? -6.116 -10.187 -8.709 1.00 91.44 101 ASP A O 1
ATOM 729 N N . LEU A 1 102 ? -7.992 -9.810 -7.538 1.00 83.81 102 LEU A N 1
ATOM 730 C CA . LEU A 1 102 ? -7.831 -10.915 -6.595 1.00 83.81 102 LEU A CA 1
ATOM 731 C C . LEU A 1 102 ? -8.052 -12.282 -7.235 1.00 83.81 102 LEU A C 1
ATOM 733 O O . LEU A 1 102 ? -7.530 -13.272 -6.734 1.00 83.81 102 LEU A O 1
ATOM 737 N N . GLU A 1 103 ? -8.795 -12.366 -8.341 1.00 84.94 103 GLU A N 1
ATOM 738 C CA . GLU A 1 103 ? -8.961 -13.636 -9.053 1.00 84.94 103 GLU A CA 1
ATOM 739 C C . GLU A 1 103 ? -7.646 -14.063 -9.707 1.00 84.94 103 GLU A C 1
ATOM 741 O O . GLU A 1 103 ? -7.298 -15.245 -9.722 1.00 84.94 103 GLU A O 1
ATOM 746 N N . ARG A 1 104 ? -6.889 -13.085 -10.207 1.00 85.88 104 ARG A N 1
ATOM 747 C CA . ARG A 1 104 ? -5.572 -13.302 -10.812 1.00 85.88 104 ARG A CA 1
ATOM 748 C C . ARG A 1 104 ? -4.416 -13.177 -9.821 1.00 85.88 104 ARG A C 1
ATOM 750 O O . ARG A 1 104 ? -3.275 -13.354 -10.245 1.00 85.88 104 ARG A O 1
ATOM 757 N N . LEU A 1 105 ? -4.700 -12.879 -8.548 1.00 84.31 105 LEU A N 1
ATOM 758 C CA . LEU A 1 105 ? -3.706 -12.541 -7.523 1.00 84.31 105 LEU A CA 1
ATOM 759 C C . LEU A 1 105 ? -2.714 -11.499 -8.052 1.00 84.31 105 LEU A C 1
ATOM 761 O O . LEU A 1 105 ? -1.502 -11.721 -8.088 1.00 84.31 105 LEU A O 1
ATOM 765 N N . ALA A 1 106 ? -3.246 -10.390 -8.558 1.00 88.75 106 ALA A N 1
ATOM 766 C CA . ALA A 1 106 ? -2.463 -9.389 -9.254 1.00 88.75 106 ALA A CA 1
ATOM 767 C C . ALA A 1 106 ? -2.817 -7.971 -8.805 1.00 88.75 106 ALA A C 1
ATOM 769 O O . ALA A 1 106 ? -3.986 -7.649 -8.610 1.00 88.75 106 ALA A O 1
ATOM 770 N N . HIS A 1 107 ? -1.820 -7.094 -8.712 1.00 90.75 107 HIS A N 1
ATOM 771 C CA . HIS A 1 107 ? -2.054 -5.664 -8.532 1.00 90.75 107 HIS A CA 1
ATOM 772 C C . HIS A 1 107 ? -0.971 -4.804 -9.186 1.00 90.75 107 HIS A C 1
ATOM 774 O O . HIS A 1 107 ? 0.148 -5.251 -9.442 1.00 90.75 107 HIS A O 1
ATOM 780 N N . THR A 1 108 ? -1.316 -3.555 -9.472 1.00 94.00 108 THR A N 1
ATOM 781 C CA . THR A 1 108 ? -0.353 -2.492 -9.764 1.00 94.00 108 THR A CA 1
ATOM 782 C C . THR A 1 108 ? -0.155 -1.635 -8.525 1.00 94.00 108 THR A C 1
ATOM 784 O O . THR A 1 108 ? -1.043 -1.532 -7.681 1.00 94.00 108 THR A O 1
ATOM 787 N N . LEU A 1 109 ? 1.008 -1.007 -8.427 1.00 91.69 109 LEU A N 1
ATOM 788 C CA . LEU A 1 109 ? 1.330 -0.044 -7.387 1.00 91.69 109 LEU A CA 1
ATOM 789 C C . LEU A 1 109 ? 2.162 1.073 -8.006 1.00 91.69 109 LEU A C 1
ATOM 791 O O . LEU A 1 109 ? 3.137 0.813 -8.702 1.00 91.69 109 LEU A O 1
ATOM 795 N N . ARG A 1 110 ? 1.811 2.311 -7.701 1.00 93.00 110 ARG A N 1
ATOM 796 C CA . ARG A 1 110 ? 2.712 3.450 -7.745 1.00 93.00 110 ARG A CA 1
ATOM 797 C C . ARG A 1 110 ? 2.828 3.990 -6.331 1.00 93.00 110 ARG A C 1
ATOM 799 O O . ARG A 1 110 ? 1.805 4.290 -5.727 1.00 93.00 110 ARG A O 1
ATOM 806 N N . ALA A 1 111 ? 4.045 4.102 -5.825 1.00 90.62 111 ALA A N 1
ATOM 807 C CA . ALA A 1 111 ? 4.345 4.688 -4.531 1.00 90.62 111 ALA A CA 1
ATOM 808 C C . ALA A 1 111 ? 5.266 5.894 -4.730 1.00 90.62 111 ALA A C 1
ATOM 810 O O . ALA A 1 111 ? 6.387 5.733 -5.208 1.00 90.62 111 ALA A O 1
ATOM 811 N N . ASP A 1 112 ? 4.788 7.081 -4.386 1.00 91.06 112 ASP A N 1
ATOM 812 C CA . ASP A 1 112 ? 5.537 8.331 -4.379 1.00 91.06 112 ASP A CA 1
ATOM 813 C C . ASP A 1 112 ? 5.972 8.627 -2.935 1.00 91.06 112 ASP A C 1
ATOM 815 O O . ASP A 1 112 ? 5.160 8.631 -2.007 1.00 91.06 112 ASP A O 1
ATOM 819 N N . PHE A 1 113 ? 7.270 8.833 -2.743 1.00 89.19 113 PHE A N 1
ATOM 820 C CA . PHE A 1 113 ? 7.900 9.079 -1.453 1.00 89.19 113 PHE A CA 1
ATOM 821 C C . PHE A 1 113 ? 8.441 10.499 -1.434 1.00 89.19 113 PHE A C 1
ATOM 823 O O . PHE A 1 113 ? 9.176 10.888 -2.339 1.00 89.19 113 PHE A O 1
ATOM 830 N N . GLU A 1 114 ? 8.115 11.237 -0.382 1.00 88.81 114 GLU A N 1
ATOM 831 C CA . GLU A 1 114 ? 8.628 12.572 -0.088 1.00 88.81 114 GLU A CA 1
ATOM 832 C C . GLU A 1 114 ? 9.077 12.576 1.375 1.00 88.81 114 GLU A C 1
ATOM 834 O O . GLU A 1 114 ? 8.276 12.812 2.275 1.00 88.81 114 GLU A O 1
ATOM 839 N N . ILE A 1 115 ? 10.337 12.229 1.645 1.00 82.19 115 ILE A N 1
ATOM 840 C CA . ILE A 1 115 ? 10.858 12.078 3.012 1.00 82.19 115 ILE A CA 1
ATOM 841 C C . ILE A 1 115 ? 12.081 12.979 3.178 1.00 82.19 115 ILE A C 1
ATOM 843 O O . ILE A 1 115 ? 13.112 12.798 2.532 1.00 82.19 115 ILE A O 1
ATOM 847 N N . GLY A 1 116 ? 11.974 13.968 4.063 1.00 82.25 116 GLY A N 1
ATOM 848 C CA . GLY A 1 116 ? 12.985 15.004 4.228 1.00 82.25 116 GLY A CA 1
ATOM 849 C C . GLY A 1 116 ? 13.200 15.776 2.924 1.00 82.25 116 GLY A C 1
ATOM 850 O O . GLY A 1 116 ? 12.286 16.415 2.417 1.00 82.25 116 GLY A O 1
ATOM 851 N N . ASN A 1 117 ? 14.420 15.711 2.387 1.00 81.12 117 ASN A N 1
ATOM 852 C CA . ASN A 1 117 ? 14.788 16.350 1.117 1.00 81.12 117 ASN A CA 1
ATOM 853 C C . ASN A 1 117 ? 14.824 15.363 -0.061 1.00 81.12 117 ASN A C 1
ATOM 855 O O . ASN A 1 117 ? 15.254 15.729 -1.155 1.00 81.12 117 ASN A O 1
ATOM 859 N N . GLU A 1 118 ? 14.442 14.109 0.167 1.00 78.81 118 GLU A N 1
ATOM 860 C CA . GLU A 1 118 ? 14.466 13.062 -0.842 1.00 78.81 118 GLU A CA 1
ATOM 861 C C . GLU A 1 118 ? 13.065 12.855 -1.402 1.00 78.81 118 GLU A C 1
ATOM 863 O O . GLU A 1 118 ? 12.085 12.754 -0.663 1.00 78.81 118 GLU A O 1
ATOM 868 N N . ALA A 1 119 ? 12.989 12.772 -2.727 1.00 86.31 119 ALA A N 1
ATOM 869 C CA . ALA A 1 119 ? 11.772 12.407 -3.419 1.00 86.31 119 ALA A CA 1
ATOM 870 C C . ALA A 1 119 ? 12.069 11.355 -4.486 1.00 86.31 119 ALA A C 1
ATOM 872 O O . ALA A 1 119 ? 13.016 11.482 -5.270 1.00 86.31 119 ALA A O 1
ATOM 873 N N . PHE A 1 120 ? 11.266 10.299 -4.506 1.00 86.56 120 PHE A N 1
ATOM 874 C CA . PHE A 1 120 ? 11.377 9.223 -5.482 1.00 86.56 120 PHE A CA 1
ATOM 875 C C . PHE A 1 120 ? 10.045 8.501 -5.653 1.00 86.56 120 PHE A C 1
ATOM 877 O O . PHE A 1 120 ? 9.168 8.564 -4.799 1.00 86.56 120 PHE A O 1
ATOM 884 N N . ALA A 1 121 ? 9.909 7.785 -6.761 1.00 88.56 121 ALA A N 1
ATOM 885 C CA . ALA A 1 121 ? 8.743 6.982 -7.067 1.00 88.56 121 ALA A CA 1
ATOM 886 C C . ALA A 1 121 ? 9.134 5.534 -7.362 1.00 88.56 121 ALA A C 1
ATOM 888 O O . ALA A 1 121 ? 10.151 5.260 -8.007 1.00 88.56 121 ALA A O 1
ATOM 889 N N . VAL A 1 122 ? 8.278 4.613 -6.942 1.00 87.31 122 VAL A N 1
ATOM 890 C CA . VAL A 1 122 ? 8.337 3.196 -7.286 1.00 87.31 122 VAL A CA 1
ATOM 891 C C . VAL A 1 122 ? 7.078 2.849 -8.055 1.00 87.31 122 VAL A C 1
ATOM 893 O O . VAL A 1 122 ? 5.980 3.023 -7.541 1.00 87.31 122 VAL A O 1
ATOM 896 N N . ASP A 1 123 ? 7.229 2.322 -9.263 1.00 90.12 123 ASP A N 1
ATOM 897 C CA . ASP A 1 123 ? 6.129 1.649 -9.947 1.00 90.12 123 ASP A CA 1
ATOM 898 C C . ASP A 1 123 ? 6.366 0.141 -9.844 1.00 90.12 123 ASP A C 1
ATOM 900 O O . ASP A 1 123 ? 7.478 -0.326 -10.103 1.00 90.12 123 ASP A O 1
ATOM 904 N N . ALA A 1 124 ? 5.335 -0.621 -9.498 1.00 89.69 124 ALA A N 1
ATOM 905 C CA . ALA A 1 124 ? 5.374 -2.067 -9.397 1.00 89.69 124 ALA A CA 1
ATOM 906 C C . ALA A 1 124 ? 4.138 -2.729 -10.019 1.00 89.69 124 ALA A C 1
ATOM 908 O O . ALA A 1 124 ? 3.044 -2.163 -10.078 1.00 89.69 124 ALA A O 1
ATOM 909 N N . VAL A 1 125 ? 4.336 -3.953 -10.491 1.00 91.88 125 VAL A N 1
ATOM 910 C CA . VAL A 1 125 ? 3.292 -4.863 -10.950 1.00 91.88 125 VAL A CA 1
ATOM 911 C C . VAL A 1 125 ? 3.554 -6.213 -10.308 1.00 91.88 125 VAL A C 1
ATOM 913 O O . VAL A 1 125 ? 4.660 -6.741 -10.395 1.00 91.88 125 VAL A O 1
ATOM 916 N N . ILE A 1 126 ? 2.528 -6.774 -9.689 1.00 88.19 126 ILE A N 1
ATOM 917 C CA . ILE A 1 126 ? 2.561 -8.087 -9.062 1.00 88.19 126 ILE A CA 1
ATOM 918 C C . ILE A 1 126 ? 1.554 -8.963 -9.787 1.00 88.19 126 ILE A C 1
ATOM 920 O O . ILE A 1 126 ? 0.414 -8.545 -9.988 1.00 88.19 126 ILE A O 1
ATOM 924 N N . VAL A 1 127 ? 1.973 -10.156 -10.208 1.00 88.38 127 VAL A N 1
ATOM 925 C CA . VAL A 1 127 ? 1.098 -11.156 -10.836 1.00 88.38 127 VAL A CA 1
ATOM 926 C C . VAL A 1 127 ? 1.467 -12.531 -10.293 1.00 88.38 127 VAL A C 1
ATOM 928 O O . VAL A 1 127 ? 2.500 -13.090 -10.652 1.00 88.38 127 VAL A O 1
ATOM 931 N N . GLY A 1 128 ? 0.623 -13.090 -9.426 1.00 82.69 128 GLY A N 1
ATOM 932 C CA . GLY A 1 128 ? 0.929 -14.337 -8.731 1.00 82.69 128 GLY A CA 1
ATOM 933 C C . GLY A 1 128 ? 2.234 -14.219 -7.939 1.00 82.69 128 GLY A C 1
ATOM 934 O O . GLY A 1 128 ? 2.312 -13.451 -6.985 1.00 82.69 128 GLY A O 1
ATOM 935 N N . ASN A 1 129 ? 3.259 -14.968 -8.357 1.00 79.31 129 ASN A N 1
ATOM 936 C CA . ASN A 1 129 ? 4.577 -14.974 -7.713 1.00 79.31 129 ASN A CA 1
ATOM 937 C C . ASN A 1 129 ? 5.603 -14.042 -8.371 1.00 79.31 129 ASN A C 1
ATOM 939 O O . ASN A 1 129 ? 6.714 -13.920 -7.852 1.00 79.31 129 ASN A O 1
ATOM 943 N N . ASP A 1 130 ? 5.263 -13.421 -9.498 1.00 84.62 130 ASP A N 1
ATOM 944 C CA . ASP A 1 130 ? 6.159 -12.521 -10.209 1.00 84.62 130 ASP A CA 1
ATOM 945 C C . ASP A 1 130 ? 5.997 -11.089 -9.684 1.00 84.62 130 ASP A C 1
ATOM 947 O O . ASP A 1 130 ? 4.891 -10.539 -9.638 1.00 84.62 130 ASP A O 1
ATOM 951 N N . PHE A 1 131 ? 7.120 -10.475 -9.323 1.00 84.94 131 PHE A N 1
ATOM 952 C CA . PHE A 1 131 ? 7.224 -9.092 -8.879 1.00 84.94 131 PHE A CA 1
ATOM 953 C C . PHE A 1 131 ? 8.055 -8.297 -9.885 1.00 84.94 131 PHE A C 1
ATOM 955 O O . PHE A 1 131 ? 9.232 -8.591 -10.102 1.00 84.94 131 PHE A O 1
ATOM 962 N N . TYR A 1 132 ? 7.455 -7.269 -10.478 1.00 89.19 132 TYR A N 1
ATOM 963 C CA . TYR A 1 132 ? 8.114 -6.357 -11.406 1.00 89.19 132 TYR A CA 1
ATOM 964 C C . TYR A 1 132 ? 8.135 -4.960 -10.812 1.00 89.19 132 TYR A C 1
ATOM 966 O O . TYR A 1 132 ? 7.093 -4.487 -10.371 1.00 89.19 132 TYR A O 1
ATOM 974 N N . PHE A 1 133 ? 9.263 -4.257 -10.858 1.00 87.38 133 PHE A N 1
ATOM 975 C CA . PHE A 1 133 ? 9.313 -2.876 -10.383 1.00 87.38 133 PHE A CA 1
ATOM 976 C C . PHE A 1 133 ? 10.319 -2.007 -11.123 1.00 87.38 133 PHE A C 1
ATOM 978 O O . PHE A 1 133 ? 11.216 -2.490 -11.813 1.00 87.38 133 PHE A O 1
ATOM 985 N N . LYS A 1 134 ? 10.186 -0.699 -10.943 1.00 85.62 134 LYS A N 1
ATOM 986 C CA . LYS A 1 134 ? 11.165 0.297 -11.365 1.00 85.62 134 LYS A CA 1
ATOM 987 C C . LYS A 1 134 ? 11.188 1.456 -10.378 1.00 85.62 134 LYS A C 1
ATOM 989 O O . LYS A 1 134 ? 10.166 1.803 -9.792 1.00 85.62 134 LYS A O 1
ATOM 994 N N . PHE A 1 135 ? 12.363 2.051 -10.233 1.00 82.12 135 PHE A N 1
ATOM 995 C CA . PHE A 1 135 ? 12.605 3.191 -9.361 1.00 82.12 135 PHE A CA 1
ATOM 996 C C . PHE A 1 135 ? 12.843 4.441 -10.209 1.00 82.12 135 PHE A C 1
ATOM 998 O O . PHE A 1 135 ? 13.496 4.370 -11.254 1.00 82.12 135 PHE A O 1
ATOM 1005 N N . THR A 1 136 ? 12.301 5.574 -9.777 1.00 83.75 136 THR A N 1
ATOM 1006 C CA . THR A 1 136 ? 12.483 6.870 -10.432 1.00 83.75 136 THR A CA 1
ATOM 1007 C C . THR A 1 136 ? 12.803 7.918 -9.378 1.00 83.75 136 THR A C 1
ATOM 1009 O O . THR A 1 136 ? 11.940 8.282 -8.591 1.00 83.75 136 THR A O 1
ATOM 1012 N N . GLU A 1 137 ? 14.032 8.418 -9.365 1.00 83.00 137 GLU A N 1
ATOM 1013 C CA . GLU A 1 137 ? 14.411 9.554 -8.519 1.00 83.00 137 GLU A CA 1
ATOM 1014 C C . GLU A 1 137 ? 13.758 10.856 -9.008 1.00 83.00 137 GLU A C 1
ATOM 1016 O O . GLU A 1 137 ? 13.469 11.020 -10.200 1.00 83.00 137 GLU A O 1
ATOM 1021 N N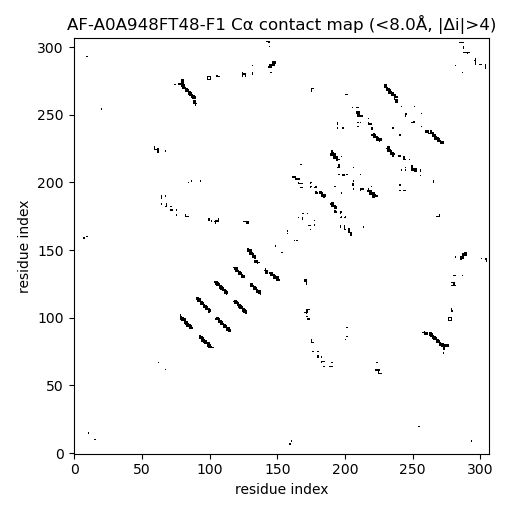 . ALA A 1 138 ? 13.547 11.812 -8.103 1.00 79.31 138 ALA A N 1
ATOM 1022 C CA . ALA A 1 138 ? 13.008 13.118 -8.460 1.00 79.31 138 ALA A CA 1
ATOM 1023 C C . ALA A 1 138 ? 13.877 13.833 -9.507 1.00 79.31 138 ALA A C 1
ATOM 1025 O O . ALA A 1 138 ? 15.098 13.920 -9.404 1.00 79.31 138 ALA A O 1
ATOM 1026 N N . GLY A 1 139 ? 13.226 14.349 -10.551 1.00 75.31 139 GLY A N 1
ATOM 1027 C CA . GLY A 1 139 ? 13.898 15.009 -11.673 1.00 75.31 139 GLY A CA 1
ATOM 1028 C C . GLY A 1 139 ? 14.585 14.059 -12.664 1.00 75.31 139 GLY A C 1
ATOM 1029 O O . GLY A 1 139 ? 15.000 14.509 -13.736 1.00 75.31 139 GLY A O 1
ATOM 1030 N N . ALA A 1 140 ? 14.664 12.756 -12.373 1.00 81.25 140 ALA A N 1
ATOM 1031 C CA . ALA A 1 140 ? 15.153 11.759 -13.315 1.00 81.25 140 ALA A CA 1
ATOM 1032 C C . ALA A 1 140 ? 14.059 11.350 -14.314 1.00 81.25 140 ALA A C 1
ATOM 1034 O O . ALA A 1 140 ? 12.858 11.396 -14.042 1.00 81.25 140 ALA A O 1
ATOM 1035 N N . LYS A 1 141 ? 14.475 10.909 -15.505 1.00 79.44 141 LYS A N 1
ATOM 1036 C CA . LYS A 1 141 ? 13.549 10.263 -16.442 1.00 79.44 141 LYS A CA 1
ATOM 1037 C C . LYS A 1 141 ? 13.280 8.843 -15.964 1.00 79.44 141 LYS A C 1
ATOM 1039 O O . LYS A 1 141 ? 14.223 8.080 -15.773 1.00 79.44 141 LYS A O 1
ATOM 1044 N N . ALA A 1 142 ? 12.004 8.482 -15.849 1.00 77.69 142 ALA A N 1
ATOM 1045 C CA . ALA A 1 142 ? 11.609 7.122 -15.514 1.00 77.69 142 ALA A CA 1
ATOM 1046 C C . ALA A 1 142 ? 12.209 6.117 -16.509 1.00 77.69 142 ALA A C 1
ATOM 1048 O O . ALA A 1 142 ? 12.089 6.278 -17.729 1.00 77.69 142 ALA A O 1
ATOM 1049 N N . SER A 1 143 ? 12.826 5.060 -15.978 1.00 83.06 143 SER A N 1
ATOM 1050 C CA . SER A 1 143 ? 13.257 3.913 -16.776 1.00 83.06 143 SER A CA 1
ATOM 1051 C C . SER A 1 143 ? 12.045 3.298 -17.480 1.00 83.06 143 SER A C 1
ATOM 1053 O O . SER A 1 143 ? 10.955 3.184 -16.907 1.00 83.06 143 SER A O 1
ATOM 1055 N N . ARG A 1 144 ? 12.224 2.866 -18.731 1.00 87.06 144 ARG A N 1
ATOM 1056 C CA . ARG A 1 144 ? 11.209 2.039 -19.409 1.00 87.06 144 ARG A CA 1
ATOM 1057 C C . ARG A 1 144 ? 11.342 0.555 -19.066 1.00 87.06 144 ARG A C 1
ATOM 1059 O O . ARG A 1 144 ? 10.468 -0.228 -19.427 1.00 87.06 144 ARG A O 1
ATOM 1066 N N . CYS A 1 145 ? 12.445 0.192 -18.423 1.00 91.06 145 CYS A N 1
ATOM 1067 C CA . CYS A 1 145 ? 12.794 -1.166 -18.053 1.00 91.06 145 CYS A CA 1
ATOM 1068 C C . CYS A 1 145 ? 12.368 -1.466 -16.624 1.00 91.06 145 CYS A C 1
ATOM 1070 O O . CYS A 1 145 ? 12.491 -0.610 -15.746 1.00 91.06 145 CYS A O 1
ATOM 1072 N N . TRP A 1 146 ? 11.919 -2.696 -16.425 1.00 91.94 146 TRP A N 1
ATOM 1073 C CA . TRP A 1 146 ? 11.447 -3.245 -15.168 1.00 91.94 146 TRP A CA 1
ATOM 1074 C C . TRP A 1 146 ? 12.452 -4.266 -14.653 1.00 91.94 146 TRP A C 1
ATOM 1076 O O . TRP A 1 146 ? 12.902 -5.124 -15.410 1.00 91.94 146 TRP A O 1
ATOM 1086 N N . SER A 1 147 ? 12.776 -4.194 -13.372 1.00 87.81 147 SER A N 1
ATOM 1087 C CA . SER A 1 147 ? 13.420 -5.279 -12.640 1.00 87.81 147 SER A CA 1
ATOM 1088 C C . SER A 1 147 ? 12.383 -6.356 -12.342 1.00 87.81 147 SER A C 1
ATOM 1090 O O . SER A 1 147 ? 11.268 -6.006 -11.960 1.00 87.81 147 SER A O 1
ATOM 1092 N N . ALA A 1 148 ? 12.726 -7.636 -12.480 1.00 86.88 148 ALA A N 1
ATOM 1093 C CA . ALA A 1 148 ? 11.834 -8.745 -12.143 1.00 86.88 148 ALA A CA 1
ATOM 1094 C C . ALA A 1 148 ? 12.460 -9.747 -11.176 1.00 86.88 148 ALA A C 1
ATOM 1096 O O . ALA A 1 148 ? 13.617 -10.133 -11.343 1.00 86.88 148 ALA A O 1
ATOM 1097 N N . PHE A 1 149 ? 11.645 -10.203 -10.226 1.00 78.50 149 PHE A N 1
ATOM 1098 C CA . PHE A 1 149 ? 11.982 -11.176 -9.191 1.00 78.50 149 PHE A CA 1
ATOM 1099 C C . PHE A 1 149 ? 10.805 -12.131 -8.979 1.00 78.50 149 PHE A C 1
ATOM 1101 O O . PHE A 1 149 ? 9.655 -11.726 -9.141 1.00 78.50 149 PHE A O 1
A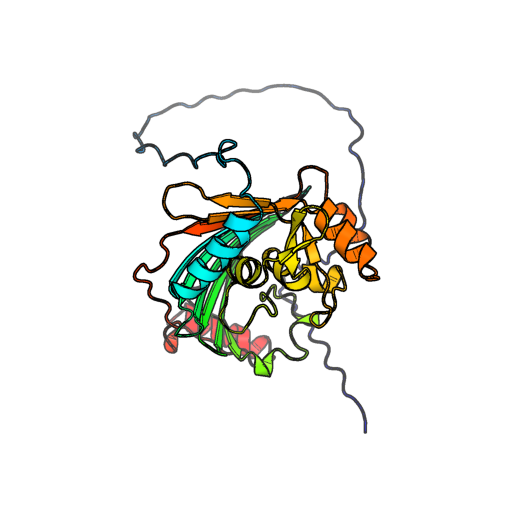TOM 1108 N N . ASN A 1 150 ? 11.075 -13.372 -8.570 1.00 75.62 150 ASN A N 1
ATOM 1109 C CA . ASN A 1 150 ? 10.031 -14.236 -8.019 1.00 75.62 150 ASN A CA 1
ATOM 1110 C C . ASN A 1 150 ? 10.036 -14.145 -6.498 1.00 75.62 150 ASN A C 1
ATOM 1112 O O . ASN A 1 150 ? 11.108 -14.104 -5.898 1.00 75.62 150 ASN A O 1
ATOM 1116 N N . TYR A 1 151 ? 8.870 -14.248 -5.858 1.00 64.00 151 TYR A N 1
ATOM 1117 C CA . TYR A 1 151 ? 8.782 -14.307 -4.392 1.00 64.00 151 TYR A CA 1
ATOM 1118 C C . TYR A 1 151 ? 9.654 -15.412 -3.767 1.00 64.00 151 TYR A C 1
ATOM 1120 O O . TYR A 1 151 ? 10.255 -15.197 -2.720 1.00 64.00 151 TYR A O 1
ATOM 1128 N N . GLY A 1 152 ? 9.807 -16.564 -4.431 1.00 58.28 152 GLY A N 1
ATOM 1129 C CA . GLY A 1 152 ? 10.695 -17.639 -3.966 1.00 58.28 152 GLY A CA 1
ATOM 1130 C C . GLY A 1 152 ? 12.190 -17.286 -3.980 1.00 58.28 152 GLY A C 1
ATOM 1131 O O . GLY A 1 152 ? 12.958 -17.890 -3.237 1.00 58.28 152 GLY A O 1
ATOM 1132 N N . ASP A 1 153 ? 12.590 -16.293 -4.779 1.00 57.25 153 ASP A N 1
ATOM 1133 C CA . ASP A 1 153 ? 13.972 -15.809 -4.883 1.00 57.25 153 ASP A CA 1
ATOM 1134 C C . ASP A 1 153 ? 14.265 -14.685 -3.865 1.00 57.25 153 ASP A C 1
ATOM 1136 O O . ASP A 1 153 ? 15.425 -14.326 -3.655 1.00 57.25 153 ASP A O 1
ATOM 1140 N N . LEU A 1 154 ? 13.223 -14.126 -3.230 1.00 54.78 154 LEU A N 1
ATOM 1141 C CA . LEU A 1 154 ? 13.318 -13.003 -2.288 1.00 54.78 154 LEU A CA 1
ATOM 1142 C C . LEU A 1 154 ? 13.760 -13.418 -0.874 1.00 54.78 154 LEU A C 1
ATOM 1144 O O . LEU A 1 154 ? 14.160 -12.553 -0.089 1.00 54.78 154 LEU A O 1
ATOM 1148 N N . GLY A 1 155 ? 13.735 -14.717 -0.554 1.00 45.59 155 GLY A N 1
ATOM 1149 C CA . GLY A 1 155 ? 14.264 -15.252 0.703 1.00 45.59 155 GLY A CA 1
ATOM 1150 C C . GLY A 1 155 ? 15.763 -14.962 0.829 1.00 45.59 155 GLY A C 1
ATOM 1151 O O . GLY A 1 155 ? 16.545 -15.400 -0.008 1.00 45.59 155 GLY A O 1
ATOM 1152 N N . ASP A 1 156 ? 16.138 -14.203 1.860 1.00 41.25 156 ASP A N 1
ATOM 1153 C CA . ASP A 1 156 ? 17.463 -13.633 2.185 1.00 41.25 156 ASP A CA 1
ATOM 1154 C C . ASP A 1 156 ? 17.876 -12.326 1.464 1.00 41.25 156 ASP A C 1
ATOM 1156 O O . ASP A 1 156 ? 18.688 -11.578 2.009 1.00 41.25 156 ASP A O 1
ATOM 1160 N N . GLN A 1 157 ? 17.315 -11.964 0.302 1.00 39.97 157 GLN A N 1
ATOM 1161 C CA . GLN A 1 157 ? 17.776 -10.781 -0.464 1.00 39.97 157 GLN A CA 1
ATOM 1162 C C . GLN A 1 157 ? 17.166 -9.437 -0.008 1.00 39.97 157 GLN A C 1
ATOM 1164 O O . GLN A 1 157 ? 17.728 -8.368 -0.272 1.00 39.97 157 GLN A O 1
ATOM 1169 N N . ILE A 1 158 ? 16.027 -9.458 0.695 1.00 43.62 158 ILE A N 1
ATOM 1170 C CA . ILE A 1 158 ? 15.312 -8.240 1.133 1.00 43.62 1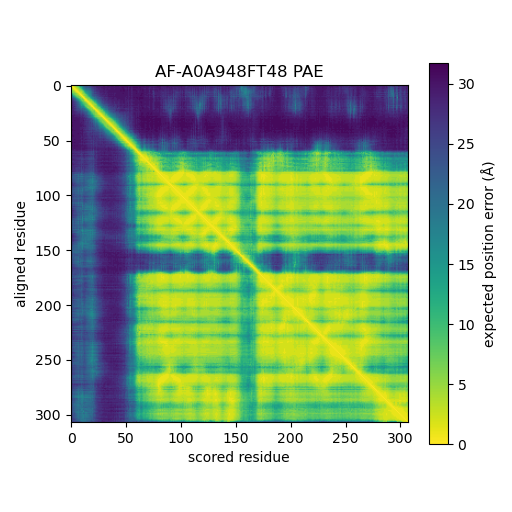58 ILE A CA 1
ATOM 1171 C C . ILE A 1 158 ? 16.016 -7.527 2.301 1.00 43.62 158 ILE A C 1
ATOM 1173 O O . ILE A 1 158 ? 15.959 -6.301 2.392 1.00 43.62 158 ILE A O 1
ATOM 1177 N N . ALA A 1 159 ? 16.736 -8.257 3.159 1.00 38.41 159 ALA A N 1
ATOM 1178 C CA . ALA A 1 159 ? 17.402 -7.660 4.319 1.00 38.41 159 ALA A CA 1
ATOM 1179 C C . ALA A 1 159 ? 18.530 -6.683 3.922 1.00 38.41 159 ALA A C 1
ATOM 1181 O O . ALA A 1 159 ? 18.689 -5.639 4.556 1.00 38.41 159 ALA A O 1
ATOM 1182 N N . ASP A 1 160 ? 19.255 -6.979 2.837 1.00 34.84 160 ASP A N 1
ATOM 1183 C CA . ASP A 1 160 ? 20.468 -6.245 2.445 1.00 34.84 160 ASP A CA 1
ATOM 1184 C C . ASP A 1 160 ? 20.268 -5.279 1.262 1.00 34.84 160 ASP A C 1
ATOM 1186 O O . ASP A 1 160 ? 21.010 -4.307 1.127 1.00 34.84 160 ASP A O 1
ATOM 1190 N N . SER A 1 161 ? 19.268 -5.502 0.402 1.00 37.50 161 SER A N 1
ATOM 1191 C CA . SER A 1 161 ? 19.092 -4.724 -0.839 1.00 37.50 161 SER A CA 1
ATOM 1192 C C . SER A 1 161 ? 18.425 -3.359 -0.648 1.00 37.50 161 SER A C 1
ATOM 1194 O O . SER A 1 161 ? 18.474 -2.500 -1.525 1.00 37.50 161 SER A O 1
ATOM 1196 N N . GLY A 1 162 ? 17.787 -3.151 0.502 1.00 35.94 162 GLY A N 1
ATOM 1197 C CA . GLY A 1 162 ? 17.063 -1.927 0.814 1.00 35.94 162 GLY A CA 1
ATOM 1198 C C . GLY A 1 162 ? 15.823 -1.651 -0.030 1.00 35.94 162 GLY A C 1
ATOM 1199 O O . GLY A 1 162 ? 15.267 -0.556 0.062 1.00 35.94 162 GLY A O 1
ATOM 1200 N N . PHE A 1 163 ? 15.354 -2.643 -0.788 1.00 35.25 163 PHE A N 1
ATOM 1201 C CA . PHE A 1 163 ? 14.092 -2.567 -1.508 1.00 35.25 163 PHE A CA 1
ATOM 1202 C C . PHE A 1 163 ? 12.898 -2.659 -0.550 1.00 35.25 163 PHE A C 1
ATOM 1204 O O . PHE A 1 163 ? 12.762 -3.600 0.229 1.00 35.25 163 PHE A O 1
ATOM 1211 N N . LEU A 1 164 ? 11.999 -1.678 -0.654 1.00 41.41 164 LEU A N 1
ATOM 1212 C CA . LEU A 1 164 ? 10.681 -1.647 -0.019 1.00 41.41 164 LEU A CA 1
ATOM 1213 C C . LEU A 1 164 ? 9.701 -2.511 -0.831 1.00 41.41 164 LEU A C 1
ATOM 1215 O O . LEU A 1 164 ? 8.797 -1.992 -1.479 1.00 41.41 164 LEU A O 1
ATOM 1219 N N . VAL A 1 165 ? 9.888 -3.830 -0.865 1.00 38.38 165 VAL A N 1
ATOM 1220 C CA . VAL A 1 165 ? 8.854 -4.724 -1.420 1.00 38.38 165 VAL A CA 1
ATOM 1221 C C . VAL A 1 165 ? 7.784 -4.889 -0.344 1.00 38.38 165 VAL A C 1
ATOM 1223 O O . VAL A 1 165 ? 8.173 -5.266 0.752 1.00 38.38 165 VAL A O 1
ATOM 1226 N N . PRO A 1 166 ? 6.489 -4.600 -0.563 1.00 39.25 166 PRO A N 1
ATOM 1227 C CA . PRO A 1 166 ? 5.460 -4.864 0.442 1.00 39.25 166 PRO A CA 1
ATOM 1228 C C . PRO A 1 166 ? 5.452 -6.368 0.747 1.00 39.25 166 PRO A C 1
ATOM 1230 O O . PRO A 1 166 ? 5.073 -7.183 -0.094 1.00 39.25 166 PRO A O 1
ATOM 1233 N N . THR A 1 167 ? 5.976 -6.736 1.914 1.00 42.50 167 THR A N 1
ATOM 1234 C CA . THR A 1 167 ? 6.056 -8.122 2.362 1.00 42.50 167 THR A CA 1
ATOM 1235 C C . THR A 1 167 ? 4.741 -8.487 3.034 1.00 42.50 167 THR A C 1
ATOM 1237 O O . THR A 1 167 ? 4.312 -7.835 3.980 1.00 42.50 167 THR A O 1
ATOM 1240 N N . GLU A 1 168 ? 4.106 -9.509 2.467 1.00 44.25 168 GLU A N 1
ATOM 1241 C CA . GLU A 1 168 ? 3.213 -10.461 3.134 1.00 44.25 168 GLU A CA 1
ATOM 1242 C C . GLU A 1 168 ? 1.970 -9.897 3.843 1.00 44.25 168 GLU A C 1
ATOM 1244 O O . GLU A 1 168 ? 1.676 -10.204 4.987 1.00 44.25 168 GLU A O 1
ATOM 1249 N N . GLY A 1 169 ? 1.136 -9.180 3.092 1.00 40.50 169 GLY A N 1
ATOM 1250 C CA . GLY A 1 169 ? -0.270 -9.590 3.009 1.00 40.50 169 GLY A CA 1
ATOM 1251 C C . GL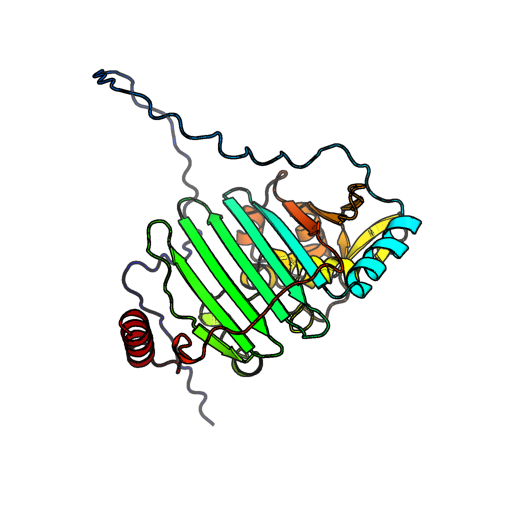Y A 1 169 ? -0.374 -10.555 1.825 1.00 40.50 169 GLY A C 1
ATOM 1252 O O . GLY A 1 169 ? 0.347 -10.358 0.853 1.00 40.50 169 GLY A O 1
ATOM 1253 N N . ALA A 1 170 ? -1.162 -11.629 1.925 1.00 52.03 170 ALA A N 1
ATOM 1254 C CA . ALA A 1 170 ? -1.376 -12.678 0.910 1.00 52.03 170 ALA A CA 1
ATOM 1255 C C . ALA A 1 170 ? -0.915 -12.352 -0.537 1.00 52.03 170 ALA A C 1
ATOM 1257 O O . ALA A 1 170 ? -1.293 -11.325 -1.093 1.00 52.03 170 ALA A O 1
ATOM 1258 N N . LEU A 1 171 ? -0.144 -13.257 -1.165 1.00 63.59 171 LEU A N 1
ATOM 1259 C CA . LEU A 1 171 ? 0.404 -13.111 -2.527 1.00 63.59 171 LEU A CA 1
ATOM 1260 C C . LEU A 1 171 ? -0.562 -12.402 -3.492 1.00 63.59 171 LEU A C 1
ATOM 1262 O O . LEU A 1 171 ? -1.669 -12.879 -3.741 1.00 63.59 171 LEU A O 1
ATOM 1266 N N . GLY A 1 172 ? -0.130 -11.266 -4.044 1.00 66.94 172 GLY A N 1
ATOM 1267 C CA . GLY A 1 172 ? -0.910 -10.511 -5.024 1.00 66.94 172 GLY A CA 1
ATOM 1268 C C . GLY A 1 172 ? -2.023 -9.623 -4.458 1.00 66.94 172 GLY A C 1
ATOM 1269 O O . GLY A 1 172 ? -2.659 -8.922 -5.245 1.00 66.94 172 GLY A O 1
ATOM 1270 N N . ILE A 1 173 ? -2.228 -9.578 -3.139 1.00 78.81 173 ILE A N 1
ATOM 1271 C CA . ILE A 1 173 ? -3.199 -8.698 -2.474 1.00 78.81 173 ILE A CA 1
ATOM 1272 C C . ILE A 1 173 ? -2.475 -7.458 -1.922 1.00 78.81 173 ILE A C 1
ATOM 1274 O O . ILE A 1 173 ? -1.532 -7.607 -1.144 1.00 78.81 173 ILE A O 1
ATOM 1278 N N . PRO A 1 174 ? -2.879 -6.229 -2.293 1.00 84.75 174 PRO A N 1
ATOM 1279 C CA . PRO A 1 174 ? -2.271 -5.029 -1.729 1.00 84.75 174 PRO A CA 1
ATOM 1280 C C . PRO A 1 174 ? -2.608 -4.900 -0.230 1.00 84.75 174 PRO A C 1
ATOM 1282 O O . PRO A 1 174 ? -3.748 -5.188 0.158 1.00 84.75 174 PRO A O 1
ATOM 1285 N N . PRO A 1 175 ? -1.663 -4.451 0.620 1.00 84.81 175 PRO A N 1
ATOM 1286 C CA . PRO A 1 175 ? -1.869 -4.363 2.067 1.00 84.81 175 PRO A CA 1
ATOM 1287 C C . PRO A 1 175 ? -3.042 -3.447 2.442 1.00 84.81 175 PRO A C 1
ATOM 1289 O O . PRO A 1 175 ? -3.766 -3.740 3.386 1.00 84.81 175 PRO A O 1
ATOM 1292 N N . GLU A 1 176 ? -3.313 -2.410 1.643 1.00 89.56 176 GLU A N 1
ATOM 1293 C CA . GLU A 1 176 ? -4.472 -1.526 1.792 1.00 89.56 176 GLU A CA 1
ATOM 1294 C C . GLU A 1 176 ? -5.801 -2.292 1.835 1.00 89.56 176 GLU A C 1
ATOM 1296 O O . GLU A 1 176 ? -6.693 -1.959 2.614 1.00 89.56 176 GLU A O 1
ATOM 1301 N N . LEU A 1 177 ? -5.929 -3.325 1.000 1.00 86.62 177 LEU A N 1
ATOM 1302 C CA . LEU A 1 177 ? -7.112 -4.175 0.945 1.00 86.62 177 LEU A CA 1
ATOM 1303 C C . LEU A 1 177 ? -7.026 -5.328 1.947 1.00 86.62 177 LEU A C 1
ATOM 1305 O O . LEU A 1 177 ? -8.040 -5.708 2.526 1.00 86.62 177 LEU A O 1
ATOM 1309 N N . ALA A 1 178 ? -5.832 -5.883 2.166 1.00 83.94 178 ALA A N 1
ATOM 1310 C CA . ALA A 1 178 ? -5.637 -6.974 3.115 1.00 83.94 178 ALA A CA 1
ATOM 1311 C C . ALA A 1 178 ? -6.025 -6.563 4.546 1.00 83.94 178 ALA A C 1
ATOM 1313 O O . ALA A 1 178 ? -6.671 -7.351 5.232 1.00 83.94 178 ALA A O 1
ATOM 1314 N N . THR A 1 179 ? -5.765 -5.315 4.957 1.00 85.69 179 THR A N 1
ATOM 1315 C CA . THR A 1 179 ? -6.251 -4.761 6.237 1.00 85.69 179 THR A CA 1
ATOM 1316 C C . THR A 1 179 ? -7.766 -4.939 6.394 1.00 85.69 179 THR A C 1
ATOM 1318 O O . THR A 1 179 ? -8.259 -5.297 7.458 1.00 85.69 179 THR A O 1
ATOM 1321 N N . LEU A 1 180 ? -8.538 -4.774 5.317 1.00 83.81 180 LEU A N 1
ATOM 1322 C CA . LEU A 1 180 ? -9.993 -4.943 5.359 1.00 83.81 180 LEU A CA 1
ATOM 1323 C C . LEU A 1 180 ? -10.427 -6.409 5.510 1.00 83.81 180 LEU A C 1
ATOM 1325 O O . LEU A 1 180 ? -11.483 -6.687 6.081 1.00 83.81 180 LEU A O 1
ATOM 1329 N N . ALA A 1 181 ? -9.621 -7.359 5.034 1.00 79.06 181 ALA A N 1
ATOM 1330 C CA . ALA A 1 181 ? -9.916 -8.786 5.146 1.00 79.06 181 ALA A CA 1
ATOM 1331 C C . ALA A 1 181 ? -9.794 -9.310 6.587 1.00 79.06 181 ALA A C 1
ATOM 1333 O O . ALA A 1 181 ? -10.455 -10.288 6.939 1.00 79.06 181 ALA A O 1
ATOM 1334 N N . PHE A 1 182 ? -8.989 -8.644 7.419 1.00 77.88 182 PHE A N 1
ATOM 1335 C CA . PHE A 1 182 ? -8.721 -9.032 8.807 1.00 77.88 182 PHE A CA 1
ATOM 1336 C C . PHE A 1 182 ? -9.448 -8.160 9.835 1.00 77.88 182 PHE A C 1
ATOM 1338 O O . PHE A 1 182 ? -9.133 -8.206 11.024 1.00 77.88 182 PHE A O 1
ATOM 1345 N N . VAL A 1 183 ? -10.452 -7.391 9.399 1.00 83.62 183 VAL A N 1
ATOM 1346 C CA . VAL A 1 183 ? -11.224 -6.532 10.299 1.00 83.62 183 VAL A CA 1
ATOM 1347 C C . VAL A 1 183 ? -11.945 -7.360 11.353 1.00 83.62 183 VAL A C 1
ATOM 1349 O O . VAL A 1 183 ? -12.774 -8.229 11.068 1.00 83.62 183 VAL A O 1
ATOM 1352 N N . SER A 1 184 ? -11.680 -7.012 12.602 1.00 83.81 184 SER A N 1
ATOM 1353 C CA . SER A 1 184 ? -12.336 -7.549 13.776 1.00 83.81 184 SER A CA 1
ATOM 1354 C C . SER A 1 184 ? -12.880 -6.406 14.635 1.00 83.81 184 SER A C 1
ATOM 1356 O O . SER A 1 184 ? -12.650 -5.227 14.375 1.00 83.81 184 SER A O 1
ATOM 1358 N N . VAL A 1 185 ? -13.681 -6.753 15.641 1.00 84.81 185 VAL A N 1
ATOM 1359 C CA . VAL A 1 185 ? -14.130 -5.770 16.630 1.00 84.81 185 VAL A CA 1
ATOM 1360 C C . VAL A 1 185 ? -13.996 -6.394 17.997 1.00 84.81 185 VAL A C 1
ATOM 1362 O O . VAL A 1 185 ? -14.633 -7.431 18.248 1.00 84.81 185 VAL A O 1
ATOM 1365 N N . ASP A 1 186 ? -13.215 -5.744 18.848 1.00 83.81 186 ASP A N 1
ATOM 1366 C CA . ASP A 1 186 ? -12.863 -6.231 20.173 1.00 83.81 186 ASP A CA 1
ATOM 1367 C C . ASP A 1 186 ? -14.033 -6.133 21.178 1.00 83.81 186 ASP A C 1
ATOM 1369 O O . ASP A 1 186 ? -15.207 -5.904 20.821 1.00 83.81 186 ASP A O 1
ATOM 1373 N N . SER A 1 187 ? -13.726 -6.404 22.449 1.00 82.44 187 SER A N 1
ATOM 1374 C CA . SER A 1 187 ? -14.687 -6.359 23.553 1.00 82.44 187 SER A CA 1
ATOM 1375 C C . SER A 1 187 ? -15.191 -4.953 23.859 1.00 82.44 187 SER A C 1
ATOM 1377 O O . SER A 1 187 ? -16.357 -4.820 24.233 1.00 82.44 187 SER A O 1
ATOM 1379 N N . ASP A 1 188 ? -14.355 -3.937 23.659 1.00 83.06 188 ASP A N 1
ATOM 1380 C CA . ASP A 1 188 ? -14.660 -2.536 23.962 1.00 83.06 188 ASP A CA 1
ATOM 1381 C C . ASP A 1 188 ? -15.375 -1.841 22.794 1.00 83.06 188 ASP A C 1
ATOM 1383 O O . ASP A 1 188 ? -15.940 -0.758 22.942 1.00 83.06 188 ASP A O 1
ATOM 1387 N N . GLY A 1 189 ? -15.452 -2.523 21.648 1.00 81.88 189 GLY A N 1
ATOM 1388 C CA . GLY A 1 189 ? -16.136 -2.044 20.456 1.00 81.88 189 GLY A CA 1
ATOM 1389 C C . GLY A 1 189 ? -15.216 -1.324 19.478 1.00 81.88 189 GLY A C 1
ATOM 1390 O O . GLY A 1 189 ? -15.727 -0.827 18.475 1.00 81.88 189 GLY A O 1
ATOM 1391 N N . GLN A 1 190 ? -13.905 -1.312 19.727 1.00 86.81 190 GLN A N 1
ATOM 1392 C CA . GLN A 1 190 ? -12.912 -0.763 18.814 1.00 86.81 190 GLN A CA 1
ATOM 1393 C C . GLN A 1 190 ? -12.780 -1.677 17.596 1.00 86.81 190 GLN A C 1
ATOM 1395 O O . GLN A 1 190 ? -12.703 -2.907 17.712 1.00 86.81 190 GLN A O 1
ATOM 1400 N N . VAL A 1 191 ? -12.777 -1.069 16.411 1.00 89.44 191 VAL A N 1
ATOM 1401 C CA . VAL A 1 191 ? -12.481 -1.779 15.167 1.00 89.44 191 VAL A CA 1
ATOM 1402 C C . VAL A 1 191 ? -10.972 -1.970 15.087 1.00 89.44 191 VAL A C 1
ATOM 1404 O O . VAL A 1 191 ? -10.201 -1.041 15.332 1.00 89.44 191 VAL A O 1
ATOM 1407 N N . THR A 1 192 ? -10.554 -3.191 14.782 1.00 91.56 192 THR A N 1
ATOM 1408 C CA . THR A 1 192 ? -9.144 -3.565 14.703 1.00 91.56 192 THR A CA 1
ATOM 1409 C C . THR A 1 192 ? -8.869 -4.386 13.452 1.00 91.56 192 THR A C 1
ATOM 1411 O O . THR A 1 192 ? -9.791 -4.942 12.856 1.00 91.56 192 THR A O 1
ATOM 1414 N N . SER A 1 193 ? -7.605 -4.471 13.058 1.00 88.31 193 SER A N 1
ATOM 1415 C CA . SER A 1 193 ? -7.115 -5.323 11.974 1.00 88.31 193 SER A CA 1
ATOM 1416 C C . SER A 1 193 ? -5.786 -5.962 12.371 1.00 88.31 193 SER A C 1
ATOM 1418 O O . SER A 1 193 ? -5.175 -5.545 13.350 1.00 88.31 193 SER A O 1
ATOM 1420 N N . ASP A 1 194 ? -5.332 -6.955 11.611 1.00 87.31 194 ASP A N 1
ATOM 1421 C CA . ASP A 1 194 ? -3.997 -7.538 11.740 1.00 87.31 194 ASP A CA 1
ATOM 1422 C C . ASP A 1 194 ? -2.899 -6.455 11.736 1.00 87.31 194 ASP A C 1
ATOM 1424 O O . ASP A 1 194 ? -2.842 -5.600 10.840 1.00 87.31 194 ASP A O 1
ATOM 1428 N N . LEU A 1 195 ? -2.049 -6.471 12.765 1.00 89.19 195 LEU A N 1
ATOM 1429 C CA . LEU A 1 195 ? -1.027 -5.452 13.000 1.00 89.19 195 LEU A CA 1
ATOM 1430 C C . LEU A 1 195 ? 0.048 -5.463 11.910 1.00 89.19 195 LEU A C 1
ATOM 1432 O O . LEU A 1 195 ? 0.404 -4.398 11.398 1.00 89.19 195 LEU A O 1
ATOM 1436 N N . TYR A 1 196 ? 0.537 -6.650 11.539 1.00 84.25 196 TYR A N 1
ATOM 1437 C CA . TYR A 1 196 ? 1.569 -6.804 10.513 1.00 84.25 196 TYR A CA 1
ATOM 1438 C C . TYR A 1 196 ? 1.084 -6.238 9.174 1.00 84.25 196 TYR A C 1
ATOM 1440 O O . TYR A 1 196 ? 1.718 -5.355 8.595 1.00 84.25 196 TYR A O 1
ATOM 1448 N N . THR A 1 197 ? -0.101 -6.662 8.733 1.00 84.00 197 THR A N 1
ATOM 1449 C CA . THR A 1 197 ? -0.737 -6.218 7.488 1.00 84.00 197 THR A CA 1
ATOM 1450 C C . THR A 1 197 ? -0.970 -4.710 7.475 1.00 84.00 197 THR A C 1
ATOM 1452 O O . THR A 1 197 ? -0.664 -4.044 6.482 1.00 84.00 197 THR A O 1
ATOM 1455 N N . THR A 1 198 ? -1.461 -4.149 8.585 1.00 89.25 198 THR A N 1
ATOM 1456 C CA . THR A 1 198 ? -1.717 -2.705 8.699 1.00 89.25 198 THR A CA 1
ATOM 1457 C C . THR A 1 198 ? -0.416 -1.904 8.572 1.00 89.25 198 THR A C 1
ATOM 1459 O O . THR A 1 198 ? -0.364 -0.916 7.835 1.00 89.25 198 THR A O 1
ATOM 1462 N N . ALA A 1 199 ? 0.662 -2.351 9.225 1.00 87.06 199 ALA A N 1
ATOM 1463 C CA . ALA A 1 199 ? 1.978 -1.717 9.139 1.00 87.06 199 ALA A CA 1
ATOM 1464 C C . ALA A 1 199 ? 2.630 -1.873 7.746 1.00 87.06 199 ALA A C 1
ATOM 1466 O O . ALA A 1 199 ? 3.334 -0.968 7.285 1.00 87.06 199 ALA A O 1
ATOM 1467 N N . SER A 1 200 ? 2.350 -2.970 7.033 1.00 84.12 200 SER A N 1
ATOM 1468 C CA . SER A 1 200 ? 2.871 -3.247 5.683 1.00 84.12 200 SER A CA 1
ATOM 1469 C C . SER A 1 200 ? 2.441 -2.236 4.615 1.00 84.12 200 SER A C 1
ATOM 1471 O O . SER A 1 200 ? 3.095 -2.147 3.571 1.00 84.12 200 SER A O 1
ATOM 1473 N N . VAL A 1 201 ? 1.410 -1.419 4.866 1.00 86.88 201 VAL A N 1
ATOM 1474 C CA . VAL A 1 201 ? 1.047 -0.291 3.984 1.00 86.88 201 VAL A CA 1
ATOM 1475 C C . VAL A 1 201 ? 2.196 0.714 3.854 1.00 86.88 201 VAL A C 1
ATOM 1477 O O . VAL A 1 201 ? 2.450 1.233 2.766 1.00 86.88 201 VAL A O 1
ATOM 1480 N N . ILE A 1 202 ? 2.950 0.940 4.930 1.00 83.00 202 ILE A N 1
ATOM 1481 C CA . ILE A 1 202 ? 4.094 1.865 4.943 1.00 83.00 202 ILE A CA 1
ATOM 1482 C C . ILE A 1 202 ? 5.257 1.272 4.141 1.00 83.00 202 ILE A C 1
ATOM 1484 O O . ILE A 1 202 ? 5.902 1.967 3.357 1.00 83.00 202 ILE A O 1
ATOM 1488 N N . GLY A 1 203 ? 5.488 -0.033 4.297 1.00 75.38 203 GLY A N 1
ATOM 1489 C CA . GLY A 1 203 ? 6.473 -0.806 3.544 1.00 75.38 203 GLY A CA 1
ATOM 1490 C C . GLY A 1 203 ? 7.244 -1.801 4.414 1.00 75.38 203 GLY A C 1
ATOM 1491 O O . GLY A 1 203 ? 7.313 -1.673 5.632 1.00 75.38 203 GLY A O 1
ATOM 1492 N N . SER A 1 204 ? 7.882 -2.787 3.784 1.00 67.62 204 SER A N 1
ATOM 1493 C CA . SER A 1 204 ? 8.551 -3.895 4.489 1.00 67.62 204 SER A CA 1
ATOM 1494 C C . SER A 1 204 ? 9.672 -3.483 5.427 1.00 67.62 204 SER A C 1
ATOM 1496 O O . SER A 1 204 ? 9.756 -4.008 6.528 1.00 67.62 204 SER A O 1
ATOM 1498 N N . ARG A 1 205 ? 10.524 -2.520 5.046 1.00 69.06 205 ARG A N 1
ATOM 1499 C CA . ARG A 1 205 ? 11.606 -2.058 5.939 1.00 69.06 205 ARG A CA 1
ATOM 1500 C C . ARG A 1 205 ? 11.069 -1.520 7.255 1.00 69.06 205 ARG A C 1
ATOM 1502 O O . ARG A 1 205 ? 11.729 -1.654 8.277 1.00 69.06 205 ARG A O 1
ATOM 1509 N N . PHE A 1 206 ? 9.888 -0.922 7.214 1.00 75.62 206 PHE A N 1
ATOM 1510 C CA . PHE A 1 206 ? 9.244 -0.389 8.392 1.00 75.62 206 PHE A CA 1
ATOM 1511 C C . PHE A 1 206 ? 8.745 -1.501 9.305 1.00 75.62 206 PHE A C 1
ATOM 1513 O O . PHE A 1 206 ? 9.035 -1.491 10.493 1.00 75.62 206 PHE A O 1
ATOM 1520 N N . VAL A 1 207 ? 8.082 -2.506 8.736 1.00 76.25 207 VAL A N 1
ATOM 1521 C CA . VAL A 1 207 ? 7.633 -3.693 9.472 1.00 76.25 207 VAL A CA 1
ATOM 1522 C C . VAL A 1 207 ? 8.816 -4.442 10.090 1.00 76.25 207 VAL A C 1
ATOM 1524 O O . VAL A 1 207 ? 8.783 -4.773 11.274 1.00 76.25 207 VAL A O 1
ATOM 1527 N N . THR A 1 208 ? 9.908 -4.608 9.337 1.00 76.44 208 THR A N 1
ATOM 1528 C CA . THR A 1 208 ? 11.167 -5.170 9.846 1.00 76.44 208 THR A CA 1
ATOM 1529 C C . THR A 1 208 ? 11.734 -4.341 10.997 1.00 76.44 208 THR A C 1
ATOM 1531 O O . THR A 1 208 ? 12.163 -4.903 12.000 1.00 76.44 208 THR A O 1
ATOM 1534 N N . ALA A 1 209 ? 11.741 -3.012 10.876 1.00 78.31 209 ALA A N 1
ATOM 1535 C CA . ALA A 1 209 ? 12.272 -2.124 11.909 1.00 78.31 209 ALA A CA 1
ATOM 1536 C C . ALA A 1 209 ? 11.368 -2.034 13.150 1.00 78.31 209 ALA A C 1
ATOM 1538 O O . ALA A 1 209 ? 11.856 -1.772 14.247 1.00 78.31 209 ALA A O 1
ATOM 1539 N N . LEU A 1 210 ? 10.069 -2.295 12.995 1.00 82.81 210 LEU A N 1
ATOM 1540 C CA . LEU A 1 210 ? 9.135 -2.474 14.102 1.00 82.81 210 LEU A CA 1
ATOM 1541 C C . LEU A 1 210 ? 9.255 -3.850 14.773 1.00 82.81 210 LEU A C 1
ATOM 1543 O O . LEU A 1 210 ? 8.655 -4.052 15.824 1.00 82.81 210 LEU A O 1
ATOM 1547 N N . ALA A 1 211 ? 10.028 -4.774 14.193 1.00 84.19 211 ALA A N 1
ATOM 1548 C CA . ALA A 1 211 ? 10.215 -6.134 14.694 1.00 84.19 211 ALA A CA 1
ATOM 1549 C C . ALA A 1 211 ? 8.888 -6.891 14.908 1.00 84.19 211 ALA A C 1
ATOM 1551 O O . ALA A 1 211 ? 8.758 -7.681 15.843 1.00 84.19 211 ALA A O 1
ATOM 1552 N N . ILE A 1 212 ? 7.901 -6.643 14.041 1.00 78.12 212 ILE A N 1
ATOM 1553 C CA . ILE A 1 212 ? 6.606 -7.329 14.091 1.00 78.12 212 ILE A CA 1
ATOM 1554 C C . ILE A 1 212 ? 6.786 -8.731 13.514 1.00 78.12 212 ILE A C 1
ATOM 1556 O O . ILE A 1 212 ? 7.235 -8.888 12.378 1.00 78.12 212 ILE A O 1
ATOM 1560 N N . ASP A 1 213 ? 6.420 -9.741 14.296 1.00 74.00 213 ASP A N 1
ATOM 1561 C CA . ASP A 1 213 ? 6.356 -11.121 13.825 1.00 74.00 213 ASP A CA 1
ATOM 1562 C C . ASP A 1 213 ? 5.139 -11.290 12.887 1.00 74.00 213 ASP A C 1
ATOM 1564 O O . ASP A 1 213 ? 4.019 -11.007 13.325 1.00 74.00 213 ASP A O 1
ATOM 1568 N N . PRO A 1 214 ? 5.327 -11.710 11.618 1.00 69.94 214 PRO A N 1
ATOM 1569 C CA . PRO A 1 214 ? 4.227 -11.926 10.673 1.00 69.94 214 PRO A CA 1
ATOM 1570 C C . PRO A 1 214 ? 3.231 -12.999 11.116 1.00 69.94 214 PRO A C 1
ATOM 1572 O O . PRO A 1 214 ? 2.076 -12.951 10.704 1.00 69.94 214 PRO A O 1
ATOM 1575 N N . ASP A 1 215 ? 3.659 -13.955 11.942 1.00 68.31 215 ASP A N 1
ATOM 1576 C CA . ASP A 1 215 ? 2.810 -15.059 12.400 1.00 68.31 215 ASP A CA 1
ATOM 1577 C C . ASP A 1 215 ? 2.082 -14.735 13.716 1.00 68.31 215 ASP A C 1
ATOM 1579 O O . ASP A 1 215 ? 1.385 -15.588 14.276 1.00 68.31 215 ASP A O 1
ATOM 1583 N N . ALA A 1 216 ? 2.262 -13.529 14.257 1.00 70.69 216 ALA A N 1
ATOM 1584 C CA . ALA A 1 216 ? 1.680 -13.163 15.535 1.00 70.69 216 ALA A CA 1
ATOM 1585 C C . ALA A 1 216 ? 0.287 -12.537 15.377 1.00 70.69 216 ALA A C 1
ATOM 1587 O O . ALA A 1 216 ? 0.107 -11.570 14.645 1.00 70.69 216 ALA A O 1
ATOM 1588 N N . ASP A 1 217 ? -0.677 -13.028 16.163 1.00 79.00 217 ASP A N 1
ATOM 1589 C CA . ASP A 1 217 ? -2.094 -12.617 16.149 1.00 79.00 217 ASP A CA 1
ATOM 1590 C C . ASP A 1 217 ? -2.352 -11.230 16.793 1.00 79.00 217 ASP A C 1
ATOM 1592 O O . ASP A 1 217 ? -3.323 -11.027 17.532 1.00 79.00 217 ASP A O 1
ATOM 1596 N N . ASN A 1 218 ? -1.460 -10.264 16.576 1.00 86.94 218 ASN A N 1
ATOM 1597 C CA . ASN A 1 218 ? -1.568 -8.930 17.158 1.00 86.94 218 ASN A CA 1
ATOM 1598 C C . ASN A 1 218 ? -2.472 -8.031 16.322 1.00 86.94 218 ASN A C 1
ATOM 1600 O O . ASN A 1 218 ? -2.526 -8.127 15.099 1.00 86.94 218 ASN A O 1
ATOM 1604 N N . LEU A 1 219 ? -3.155 -7.106 16.993 1.00 90.88 219 LEU A N 1
ATOM 1605 C CA . LEU A 1 219 ? -4.169 -6.266 16.370 1.00 90.88 219 LEU A CA 1
ATOM 1606 C C . LEU A 1 219 ? -3.796 -4.786 16.467 1.00 90.88 219 LEU A C 1
ATOM 1608 O O . LEU A 1 219 ? -3.430 -4.302 17.536 1.00 90.88 219 LEU A O 1
ATOM 1612 N N . ALA A 1 220 ? -3.940 -4.067 15.357 1.00 91.00 220 ALA A N 1
ATOM 1613 C CA . ALA A 1 220 ? -3.875 -2.614 15.293 1.00 91.00 220 ALA A CA 1
ATOM 1614 C C . ALA A 1 220 ? -5.291 -2.020 15.346 1.00 91.00 220 ALA A C 1
ATOM 1616 O O . ALA A 1 220 ? -6.181 -2.518 14.648 1.00 91.00 220 ALA A O 1
ATOM 1617 N N . PRO A 1 221 ? -5.527 -0.952 16.127 1.00 93.12 221 PRO A N 1
ATOM 1618 C CA . PRO A 1 221 ? -6.772 -0.201 16.039 1.00 93.12 221 PRO A CA 1
ATOM 1619 C C . PRO A 1 221 ? -6.859 0.510 14.687 1.00 93.12 221 PRO A C 1
ATOM 1621 O O . PRO A 1 221 ? -5.880 1.083 14.221 1.00 93.12 221 PRO A O 1
ATOM 1624 N N . ILE A 1 222 ? -8.038 0.492 14.070 1.00 93.25 222 ILE A N 1
ATOM 1625 C CA . ILE A 1 222 ? -8.326 1.265 12.861 1.00 93.25 222 ILE A CA 1
ATOM 1626 C C . ILE A 1 222 ? -9.680 1.960 13.001 1.00 93.25 222 ILE A C 1
ATOM 1628 O O . ILE A 1 222 ? -10.590 1.450 13.655 1.00 93.25 222 ILE A O 1
ATOM 1632 N N . ASP A 1 223 ? -9.830 3.089 12.326 1.00 92.38 223 ASP A N 1
ATOM 1633 C CA . ASP A 1 223 ? -11.117 3.715 12.060 1.00 92.38 223 ASP A CA 1
ATOM 1634 C C . ASP A 1 223 ? -11.564 3.316 10.659 1.00 92.38 223 ASP A C 1
ATOM 1636 O O . ASP A 1 223 ? -10.776 3.371 9.718 1.00 92.38 223 ASP A O 1
ATOM 1640 N N . LEU A 1 224 ? -12.820 2.896 10.516 1.00 91.19 224 LEU A N 1
ATOM 1641 C CA . LEU A 1 224 ? -13.392 2.439 9.252 1.00 91.19 224 LEU A CA 1
ATOM 1642 C C . LEU A 1 224 ? -14.573 3.328 8.873 1.00 91.19 224 LEU A C 1
ATOM 1644 O O . LEU A 1 224 ? -15.454 3.545 9.703 1.00 91.19 224 LEU A O 1
ATOM 1648 N N . THR A 1 225 ? -14.637 3.775 7.625 1.00 90.06 225 THR A N 1
ATOM 1649 C CA . THR A 1 225 ? -15.619 4.762 7.163 1.00 90.06 225 THR A CA 1
ATOM 1650 C C . THR A 1 225 ? -16.202 4.351 5.815 1.00 90.06 225 THR A C 1
ATOM 1652 O O . THR A 1 225 ? -15.459 4.087 4.874 1.00 90.06 225 THR A O 1
ATOM 1655 N N . ASP A 1 226 ? -17.535 4.321 5.714 1.00 87.88 226 ASP A N 1
ATOM 1656 C CA . ASP A 1 226 ? -18.254 4.260 4.434 1.00 87.88 226 ASP A CA 1
ATOM 1657 C C . ASP A 1 226 ? -18.451 5.686 3.913 1.00 87.88 226 ASP A C 1
ATOM 1659 O O . ASP A 1 226 ? -19.025 6.546 4.592 1.00 87.88 226 ASP A O 1
ATOM 1663 N N . ASN A 1 227 ? -17.940 5.947 2.713 1.00 85.50 227 ASN A N 1
ATOM 1664 C CA . ASN A 1 227 ? -17.959 7.280 2.119 1.00 85.50 227 ASN A CA 1
ATOM 1665 C C . ASN A 1 227 ? -19.288 7.582 1.399 1.00 85.50 227 ASN A C 1
ATOM 1667 O O . ASN A 1 227 ? -19.518 8.712 0.969 1.00 85.50 227 ASN A O 1
ATOM 1671 N N . GLY A 1 228 ? -20.193 6.602 1.287 1.00 82.50 228 GLY A N 1
ATOM 1672 C CA . GLY A 1 228 ? -21.534 6.766 0.717 1.00 82.50 228 GLY A CA 1
ATOM 1673 C C . GLY A 1 228 ? -21.593 6.784 -0.815 1.00 82.50 228 GLY A C 1
ATOM 1674 O O . GLY A 1 228 ? -22.683 6.844 -1.385 1.00 82.50 228 GLY A O 1
ATOM 1675 N N . ASP A 1 229 ? -20.450 6.697 -1.492 1.00 81.88 229 ASP A N 1
ATOM 1676 C CA . ASP A 1 229 ? -20.310 6.602 -2.952 1.00 81.88 229 ASP A CA 1
ATOM 1677 C C . ASP A 1 229 ? -19.913 5.188 -3.423 1.00 81.88 229 ASP A C 1
ATOM 1679 O O . ASP A 1 229 ? -19.607 4.971 -4.597 1.00 81.88 229 ASP A O 1
ATOM 1683 N N . GLY A 1 230 ? -19.953 4.214 -2.509 1.00 79.62 230 GLY A N 1
ATOM 1684 C CA . GLY A 1 230 ? -19.508 2.842 -2.746 1.00 79.62 230 GLY A CA 1
ATOM 1685 C C . GLY A 1 230 ? -18.011 2.627 -2.515 1.00 79.62 230 GLY A C 1
ATOM 1686 O O . GLY A 1 230 ? -17.531 1.519 -2.759 1.00 79.62 230 GLY A O 1
ATOM 1687 N N . SER A 1 231 ? -17.281 3.646 -2.049 1.00 86.19 231 SER A N 1
ATOM 1688 C CA . SER A 1 231 ? -15.924 3.497 -1.529 1.00 86.19 231 SER A CA 1
ATOM 1689 C C . SER A 1 231 ? -15.904 3.299 -0.012 1.00 86.19 231 SER A C 1
ATOM 1691 O O . SER A 1 231 ? -16.826 3.687 0.712 1.00 86.19 231 SER A O 1
ATOM 1693 N N . LEU A 1 232 ? -14.831 2.671 0.466 1.00 89.00 232 LEU A N 1
ATOM 1694 C CA . LEU A 1 232 ? -14.572 2.469 1.887 1.00 89.00 232 LEU A CA 1
ATOM 1695 C C . LEU A 1 232 ? -13.177 2.972 2.211 1.00 89.00 232 LEU A C 1
ATOM 1697 O O . LEU A 1 232 ? -12.213 2.622 1.526 1.00 89.00 232 LEU A O 1
ATOM 1701 N N . SER A 1 233 ? -13.078 3.740 3.284 1.00 92.94 233 SER A N 1
ATOM 1702 C CA . SER A 1 233 ? -11.811 4.229 3.804 1.00 92.94 233 SER A CA 1
ATOM 1703 C C . SER A 1 233 ? -11.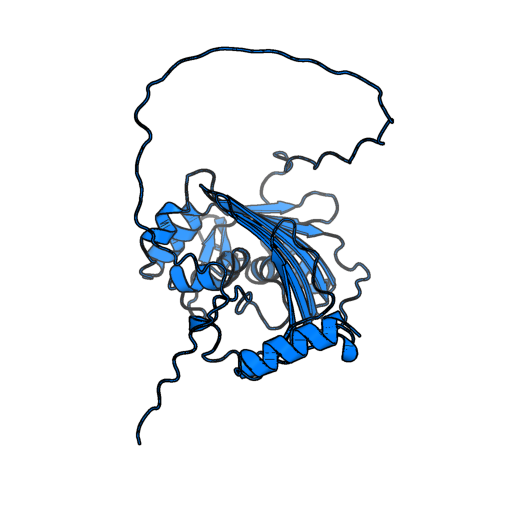512 3.615 5.156 1.00 92.94 233 SER A C 1
ATOM 1705 O O . SER A 1 233 ? -12.420 3.352 5.945 1.00 92.94 233 SER A O 1
ATOM 1707 N N . TRP A 1 234 ? -10.233 3.426 5.447 1.00 94.50 234 TRP A N 1
ATOM 1708 C CA . TRP A 1 234 ? -9.769 3.143 6.793 1.00 94.50 234 TRP A CA 1
ATOM 1709 C C . TRP A 1 234 ? -8.555 3.992 7.142 1.00 94.50 234 TRP A C 1
ATOM 1711 O O . TRP A 1 234 ? -7.787 4.391 6.267 1.00 94.50 234 TRP A O 1
ATOM 1721 N N . SER A 1 235 ? -8.369 4.266 8.425 1.00 96.12 235 SER A N 1
ATOM 1722 C CA . SER A 1 235 ? -7.201 4.991 8.913 1.00 96.12 235 SER A CA 1
ATOM 1723 C C . SER A 1 235 ? -6.725 4.481 10.261 1.00 96.12 235 SER A C 1
ATOM 1725 O O . SER A 1 235 ? -7.498 3.927 11.033 1.00 96.12 235 SER A O 1
ATOM 1727 N N . THR A 1 236 ? -5.451 4.699 10.565 1.00 95.00 236 THR A N 1
ATOM 1728 C CA . THR A 1 236 ? -4.896 4.524 11.911 1.00 95.00 236 THR A CA 1
ATOM 1729 C C . THR A 1 236 ? -3.895 5.626 12.205 1.00 95.00 236 THR A C 1
ATOM 1731 O O . THR A 1 236 ? -3.188 6.100 11.313 1.00 95.00 236 THR A O 1
ATOM 1734 N N . ASN A 1 237 ? -3.792 6.006 13.474 1.00 93.12 237 ASN A N 1
ATOM 1735 C CA . ASN A 1 237 ? -2.683 6.820 13.946 1.00 93.12 237 ASN A CA 1
ATOM 1736 C C . ASN A 1 237 ? -1.433 5.937 14.130 1.00 93.12 237 ASN A C 1
ATOM 1738 O O . ASN A 1 237 ? -1.538 4.791 14.578 1.00 93.12 237 ASN A O 1
ATOM 1742 N N . LEU A 1 238 ? -0.251 6.455 13.789 1.00 91.38 238 LEU A N 1
ATOM 1743 C CA . LEU A 1 238 ? 1.001 5.701 13.916 1.00 91.38 238 LEU A CA 1
ATOM 1744 C C . LEU A 1 238 ? 1.468 5.548 15.366 1.00 91.38 238 LEU A C 1
ATOM 1746 O O . LEU A 1 238 ? 2.116 4.553 15.676 1.00 91.38 238 LEU A O 1
ATOM 1750 N N . SER A 1 239 ? 1.087 6.457 16.268 1.00 88.75 239 SER A N 1
ATOM 1751 C CA . SER A 1 239 ? 1.327 6.277 17.707 1.00 88.75 239 SER A CA 1
ATOM 1752 C C . SER A 1 239 ? 0.540 5.089 18.266 1.00 88.75 239 SER A C 1
ATOM 1754 O O . SER A 1 239 ? 1.122 4.238 18.927 1.00 88.75 239 SER A O 1
ATOM 1756 N N . ALA A 1 240 ? -0.741 4.956 17.909 1.00 89.56 240 ALA A N 1
ATOM 1757 C CA . ALA A 1 240 ? -1.570 3.824 18.323 1.00 89.56 240 ALA A CA 1
ATOM 1758 C C . ALA A 1 240 ? -1.074 2.493 17.729 1.00 89.56 240 ALA A C 1
ATOM 1760 O O . ALA A 1 240 ? -1.106 1.459 18.396 1.00 89.56 240 ALA A O 1
ATOM 1761 N N . LEU A 1 241 ? -0.574 2.523 16.488 1.00 90.81 241 LEU A N 1
ATOM 1762 C CA . LEU A 1 241 ? 0.076 1.369 15.872 1.00 90.81 241 LEU A CA 1
ATOM 1763 C C . LEU A 1 241 ? 1.362 0.995 16.624 1.00 90.81 241 LEU A C 1
ATOM 1765 O O . LEU A 1 241 ? 1.561 -0.177 16.926 1.00 90.81 241 LEU A O 1
ATOM 1769 N N . LEU A 1 242 ? 2.208 1.967 16.977 1.00 90.00 242 LEU A N 1
ATOM 1770 C CA . LEU A 1 242 ? 3.425 1.724 17.757 1.00 90.00 242 LEU A CA 1
ATOM 1771 C C . LEU A 1 242 ? 3.115 1.188 19.163 1.00 90.00 242 LEU A C 1
ATOM 1773 O O . LEU A 1 242 ? 3.788 0.267 19.621 1.00 90.00 242 LEU A O 1
ATOM 1777 N N . ASP A 1 243 ? 2.081 1.704 19.825 1.00 90.00 243 ASP A N 1
ATOM 1778 C CA . ASP A 1 243 ? 1.622 1.181 21.114 1.00 90.00 243 ASP A CA 1
ATOM 1779 C C . ASP A 1 243 ? 1.194 -0.289 20.993 1.00 90.00 243 ASP A C 1
ATOM 1781 O O . ASP A 1 243 ? 1.544 -1.102 21.850 1.00 90.00 243 ASP A O 1
ATOM 1785 N N . ALA A 1 244 ? 0.508 -0.660 19.905 1.00 91.25 244 ALA A N 1
ATOM 1786 C CA . ALA A 1 244 ? 0.149 -2.050 19.619 1.00 91.25 244 ALA A CA 1
ATOM 1787 C C . ALA A 1 244 ? 1.384 -2.941 19.371 1.00 91.25 244 ALA A C 1
ATOM 1789 O O . ALA A 1 244 ? 1.423 -4.071 19.856 1.00 91.25 244 ALA A O 1
ATOM 1790 N N . VAL A 1 245 ? 2.415 -2.426 18.690 1.00 89.88 245 VAL A N 1
ATOM 1791 C CA . VAL A 1 245 ? 3.712 -3.112 18.500 1.00 89.88 245 VAL A CA 1
ATOM 1792 C C . VAL A 1 245 ? 4.420 -3.345 19.835 1.00 89.88 245 VAL A C 1
ATOM 1794 O O . VAL A 1 245 ? 4.900 -4.439 20.120 1.00 89.88 245 VAL A O 1
ATOM 1797 N N . VAL A 1 246 ? 4.476 -2.339 20.704 1.00 90.31 246 VAL A N 1
ATOM 1798 C CA . VAL A 1 246 ? 5.099 -2.504 22.025 1.00 90.31 246 VAL A CA 1
ATOM 1799 C C . VAL A 1 246 ? 4.281 -3.473 22.886 1.00 90.31 246 VAL A C 1
ATOM 1801 O O . VAL A 1 246 ? 4.845 -4.321 23.579 1.00 90.31 246 VAL A O 1
ATOM 1804 N N . ALA A 1 247 ? 2.949 -3.404 22.813 1.00 90.56 247 ALA A N 1
ATOM 1805 C CA . ALA A 1 247 ? 2.055 -4.313 23.525 1.00 90.56 247 ALA A CA 1
ATOM 1806 C C . ALA A 1 247 ? 2.168 -5.770 23.047 1.00 90.56 247 ALA A C 1
ATOM 1808 O O . ALA A 1 247 ? 1.953 -6.679 23.852 1.00 90.56 247 ALA A O 1
ATOM 1809 N N . SER A 1 248 ? 2.563 -6.010 21.790 1.00 87.88 248 SER A N 1
ATOM 1810 C CA . SER A 1 248 ? 2.854 -7.358 21.289 1.00 87.88 248 SER A CA 1
ATOM 1811 C C . SER A 1 248 ? 4.162 -7.950 21.818 1.00 87.88 248 SER A C 1
ATOM 1813 O O . SER A 1 248 ? 4.474 -9.105 21.535 1.00 87.88 248 SER A O 1
ATOM 1815 N N . GLY A 1 249 ? 4.944 -7.171 22.571 1.00 88.69 249 GLY A N 1
ATOM 1816 C CA . GLY A 1 249 ? 6.258 -7.567 23.069 1.00 88.69 249 GLY A CA 1
ATOM 1817 C C . GLY A 1 249 ? 7.379 -7.425 22.039 1.00 88.69 249 GLY A C 1
ATOM 1818 O O . GLY A 1 249 ? 8.473 -7.933 22.281 1.00 88.69 249 GLY A O 1
ATOM 1819 N N . ALA A 1 250 ? 7.127 -6.752 20.911 1.00 87.94 250 ALA A N 1
ATOM 1820 C CA . ALA A 1 250 ? 8.184 -6.400 19.976 1.00 87.94 250 ALA A CA 1
ATOM 1821 C C . ALA A 1 250 ? 9.043 -5.261 20.548 1.00 87.94 250 ALA A C 1
ATOM 1823 O O . ALA A 1 250 ? 8.568 -4.399 21.291 1.00 87.94 250 ALA A O 1
ATOM 1824 N N . GLU A 1 251 ? 10.323 -5.256 20.184 1.00 88.56 251 GLU A N 1
ATOM 1825 C CA . GLU A 1 251 ? 11.282 -4.214 20.555 1.00 88.56 251 GLU A CA 1
ATOM 1826 C C . GLU A 1 251 ? 11.645 -3.413 19.293 1.00 88.56 251 GLU A C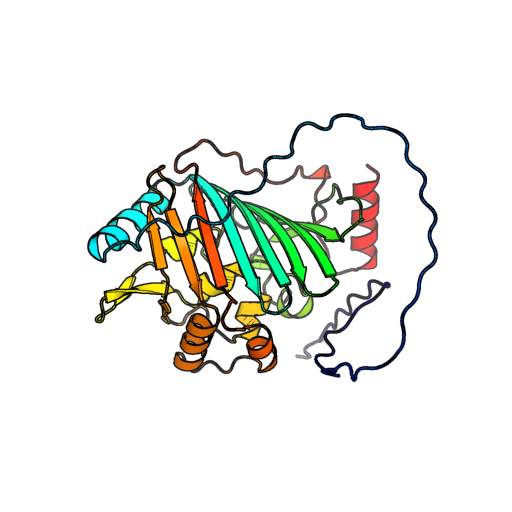 1
ATOM 1828 O O . GLU A 1 251 ? 12.643 -3.726 18.638 1.00 88.56 251 GLU A O 1
ATOM 1833 N N . PRO A 1 252 ? 10.818 -2.425 18.897 1.00 84.44 252 PRO A N 1
ATOM 1834 C CA . PRO A 1 252 ? 11.056 -1.648 17.687 1.00 84.44 252 PRO A CA 1
ATOM 1835 C C . PRO A 1 252 ? 12.356 -0.843 17.796 1.00 84.44 252 PRO A C 1
ATOM 1837 O O . PRO A 1 252 ? 12.739 -0.395 18.882 1.00 84.44 252 PRO A O 1
ATOM 1840 N N . ASP A 1 253 ? 13.018 -0.610 16.660 1.00 82.75 253 ASP A N 1
ATOM 1841 C CA . ASP A 1 253 ? 14.185 0.273 16.604 1.00 82.75 253 ASP A CA 1
ATOM 1842 C C . ASP A 1 253 ? 13.796 1.668 17.145 1.00 82.75 253 ASP A C 1
ATOM 1844 O O . ASP A 1 253 ? 12.864 2.288 16.616 1.00 82.75 253 ASP A O 1
ATOM 1848 N N . PRO A 1 254 ? 14.493 2.205 18.170 1.00 78.94 254 PRO A N 1
ATOM 1849 C CA . PRO A 1 254 ? 14.191 3.520 18.734 1.00 78.94 254 PRO A CA 1
ATOM 1850 C C . PRO A 1 254 ? 14.143 4.649 17.698 1.00 78.94 254 PRO A C 1
ATOM 1852 O O . PRO A 1 254 ? 13.442 5.642 17.900 1.00 78.94 254 PRO A O 1
ATOM 1855 N N . ALA A 1 255 ? 14.867 4.513 16.584 1.00 78.62 255 ALA A N 1
ATOM 1856 C CA . ALA A 1 255 ? 14.847 5.486 15.504 1.00 78.62 255 ALA A CA 1
ATOM 1857 C C . ALA A 1 255 ? 13.501 5.573 14.775 1.00 78.62 255 ALA A C 1
ATOM 1859 O O . ALA A 1 255 ? 13.159 6.642 14.272 1.00 78.62 255 ALA A O 1
ATOM 1860 N N . ILE A 1 256 ? 12.725 4.488 14.747 1.00 74.81 256 ILE A N 1
ATOM 1861 C CA . ILE A 1 256 ? 11.401 4.459 14.119 1.00 74.81 256 ILE A CA 1
ATOM 1862 C C . ILE A 1 256 ? 10.403 5.298 14.912 1.00 74.81 256 ILE A C 1
ATOM 1864 O O . ILE A 1 256 ? 9.642 6.055 14.318 1.00 74.81 256 ILE A O 1
ATOM 1868 N N . GLY A 1 257 ? 10.469 5.259 16.246 1.00 69.44 257 GLY A N 1
ATOM 1869 C CA . GLY A 1 257 ? 9.615 6.092 17.097 1.00 69.44 257 GLY A CA 1
ATOM 1870 C C . GLY A 1 257 ? 9.798 7.596 16.859 1.00 69.44 257 GLY A C 1
ATOM 1871 O O . GLY A 1 257 ? 8.863 8.360 17.059 1.00 69.44 257 GLY A O 1
ATOM 1872 N N . MET A 1 258 ? 10.966 8.031 16.368 1.00 72.75 258 MET A N 1
ATOM 1873 C CA . MET A 1 258 ? 11.217 9.439 16.024 1.00 72.75 258 MET A CA 1
ATOM 1874 C C . MET A 1 258 ? 10.532 9.885 14.721 1.00 72.75 258 MET A C 1
ATOM 1876 O O . MET A 1 258 ? 10.420 11.085 14.465 1.00 72.75 258 MET A O 1
ATOM 1880 N N . LEU A 1 259 ? 10.086 8.940 13.888 1.00 73.19 259 LEU A N 1
ATOM 1881 C CA . LEU A 1 259 ? 9.350 9.230 12.655 1.00 73.19 259 LEU A CA 1
ATOM 1882 C C . LEU A 1 259 ? 7.862 9.491 12.915 1.00 73.19 259 LEU A C 1
ATOM 1884 O O . LEU A 1 259 ? 7.174 9.962 12.006 1.00 73.19 259 LEU A O 1
ATOM 1888 N N . PHE A 1 260 ? 7.366 9.185 14.120 1.00 82.12 260 PHE A N 1
ATOM 1889 C CA . PHE A 1 260 ? 5.964 9.378 14.483 1.00 82.12 260 PHE A CA 1
ATOM 1890 C C . PHE A 1 260 ? 5.824 10.559 15.421 1.00 82.12 260 PHE A C 1
ATOM 1892 O O . PHE A 1 260 ? 6.420 10.618 16.495 1.00 82.12 260 PHE A O 1
ATOM 1899 N N . ASP A 1 261 ? 4.981 11.486 15.012 1.00 81.06 261 ASP A N 1
ATOM 1900 C CA . ASP A 1 261 ? 4.408 12.505 15.870 1.00 81.06 261 ASP A CA 1
ATOM 1901 C C . ASP A 1 261 ? 2.901 12.264 16.033 1.00 81.06 261 ASP A C 1
ATOM 1903 O O . ASP A 1 261 ? 2.358 11.238 15.617 1.00 81.06 261 ASP A O 1
ATOM 1907 N N . THR A 1 262 ? 2.210 13.204 16.673 1.00 81.19 262 THR A N 1
ATOM 1908 C CA . THR A 1 262 ? 0.768 13.096 16.920 1.00 81.19 262 THR A CA 1
ATOM 1909 C C . THR A 1 262 ? -0.067 13.128 15.642 1.00 81.19 262 THR A C 1
ATOM 1911 O O . THR A 1 262 ? -1.166 12.577 15.632 1.00 81.19 262 THR A O 1
ATOM 1914 N N . GLU A 1 263 ? 0.456 13.722 14.568 1.00 85.25 263 GLU A N 1
ATOM 1915 C CA . GLU A 1 263 ? -0.225 13.873 13.275 1.00 85.25 263 GLU A CA 1
ATOM 1916 C C . GLU A 1 263 ? 0.080 12.712 12.313 1.00 85.25 263 GLU A C 1
ATOM 1918 O O . GLU A 1 263 ? -0.554 12.552 11.264 1.00 85.25 263 GLU A O 1
ATOM 1923 N N . SER A 1 264 ? 1.050 11.875 12.675 1.00 92.25 264 SER A N 1
ATOM 1924 C CA . SER A 1 264 ? 1.506 10.750 11.877 1.00 92.25 264 SER A CA 1
ATOM 1925 C C . SER A 1 264 ? 0.429 9.668 11.789 1.00 92.25 264 SER A C 1
ATOM 1927 O O . SER A 1 264 ? -0.100 9.182 12.793 1.00 92.25 264 SER A O 1
ATOM 1929 N N . SER A 1 265 ? 0.078 9.285 10.567 1.00 95.44 265 SER A N 1
ATOM 1930 C CA . SER A 1 265 ? -1.098 8.458 10.292 1.00 95.44 265 SER A CA 1
ATOM 1931 C C . SER A 1 265 ? -0.962 7.668 8.996 1.00 95.44 265 SER A C 1
ATOM 1933 O O . SER A 1 265 ? -0.161 7.999 8.124 1.00 95.44 265 SER A O 1
ATOM 1935 N N . ILE A 1 266 ? -1.776 6.625 8.871 1.00 95.06 266 ILE A N 1
ATOM 1936 C CA . ILE A 1 266 ? -2.081 5.952 7.609 1.00 95.06 266 ILE A CA 1
ATOM 1937 C C . ILE A 1 266 ? -3.553 6.215 7.323 1.00 95.06 266 ILE A C 1
ATOM 1939 O O . ILE A 1 266 ? -4.389 6.021 8.204 1.00 95.06 266 ILE A O 1
ATOM 1943 N N . ALA A 1 267 ? -3.874 6.605 6.099 1.00 96.81 267 ALA A N 1
ATOM 1944 C CA . ALA A 1 267 ? -5.235 6.635 5.586 1.00 96.81 267 ALA A CA 1
ATOM 1945 C C . ALA A 1 267 ? -5.265 5.925 4.235 1.00 96.81 267 ALA A C 1
ATOM 1947 O O . ALA A 1 267 ? -4.467 6.239 3.356 1.00 96.81 267 ALA A O 1
ATOM 1948 N N . ALA A 1 268 ? -6.174 4.977 4.062 1.00 95.88 268 ALA A N 1
ATOM 1949 C CA . ALA A 1 268 ? -6.364 4.240 2.826 1.00 95.88 268 ALA A CA 1
ATOM 1950 C C . ALA A 1 268 ? -7.827 4.289 2.391 1.00 95.88 268 ALA A C 1
ATOM 1952 O O . ALA A 1 268 ? -8.732 4.360 3.215 1.00 95.88 268 ALA A O 1
ATOM 1953 N N . GLU A 1 269 ? -8.043 4.231 1.088 1.00 95.56 269 GLU A N 1
ATOM 1954 C CA . GLU A 1 269 ? -9.342 4.306 0.439 1.00 95.56 269 GLU A CA 1
ATOM 1955 C C . GLU A 1 269 ? -9.403 3.268 -0.682 1.00 95.56 269 GLU A C 1
ATOM 1957 O O . GLU A 1 269 ? -8.489 3.168 -1.509 1.00 95.56 269 GLU A O 1
ATOM 1962 N N . ILE A 1 270 ? -10.492 2.502 -0.712 1.00 94.00 270 ILE A N 1
ATOM 1963 C CA . ILE A 1 270 ? -10.787 1.496 -1.729 1.00 94.00 270 ILE A CA 1
ATOM 1964 C C . ILE A 1 270 ? -11.967 1.976 -2.569 1.00 94.00 270 ILE A C 1
ATOM 1966 O O . ILE A 1 270 ? -13.057 2.204 -2.047 1.00 94.00 270 ILE A O 1
ATOM 1970 N N . THR A 1 271 ? -11.759 2.101 -3.879 1.00 93.69 271 THR A N 1
ATOM 1971 C CA . THR A 1 271 ? -12.726 2.667 -4.833 1.00 93.69 271 THR A CA 1
ATOM 1972 C C . THR A 1 271 ? -12.909 1.767 -6.056 1.00 93.69 271 THR A C 1
ATOM 1974 O O . THR A 1 271 ? -12.142 0.830 -6.292 1.00 93.69 271 THR A O 1
ATOM 1977 N N . GLY A 1 272 ? -13.938 2.042 -6.869 1.00 91.00 272 GLY A N 1
ATOM 1978 C CA . GLY A 1 272 ? -14.144 1.352 -8.153 1.00 91.00 272 GLY A CA 1
ATOM 1979 C C . GLY A 1 272 ? -14.366 -0.159 -8.019 1.00 91.00 272 GLY A C 1
ATOM 1980 O O . GLY A 1 272 ? -14.001 -0.927 -8.909 1.00 91.00 272 GLY A O 1
ATOM 1981 N N . VAL A 1 273 ? -14.925 -0.573 -6.886 1.00 89.19 273 VAL A N 1
ATOM 1982 C CA . VAL A 1 273 ? -15.076 -1.961 -6.452 1.00 89.19 273 VAL A CA 1
ATOM 1983 C C . VAL A 1 273 ? -15.955 -2.745 -7.434 1.00 89.19 273 VAL A C 1
ATOM 1985 O O . VAL A 1 273 ? -17.039 -2.300 -7.808 1.00 89.19 273 VAL A O 1
ATOM 1988 N N . GLY A 1 274 ? -15.477 -3.908 -7.883 1.00 87.75 274 GLY A N 1
ATOM 1989 C CA . GLY A 1 274 ? -16.134 -4.734 -8.906 1.00 87.75 274 GLY A CA 1
ATOM 1990 C C . GLY A 1 274 ? -16.049 -4.162 -10.329 1.00 87.75 274 GLY A C 1
ATOM 1991 O O . GLY A 1 274 ? -16.643 -4.709 -11.261 1.00 87.75 274 GLY A O 1
ATOM 1992 N N . GLY A 1 275 ? -15.321 -3.058 -10.517 1.00 88.88 275 GLY A N 1
ATOM 1993 C CA . GLY A 1 275 ? -15.054 -2.462 -11.820 1.00 88.88 275 GLY A CA 1
ATOM 1994 C C . GLY A 1 275 ? -14.073 -3.285 -12.658 1.00 88.88 275 GLY A C 1
ATOM 1995 O O . GLY A 1 275 ? -13.334 -4.134 -12.160 1.00 88.88 275 GLY A O 1
ATOM 1996 N N . SER A 1 276 ? -14.040 -3.029 -13.966 1.00 88.56 276 SER A N 1
ATOM 1997 C CA . SER A 1 276 ? -13.042 -3.645 -14.844 1.00 88.56 276 SER A CA 1
ATOM 1998 C C . SER A 1 276 ? -11.664 -3.031 -14.605 1.00 88.56 276 SER A C 1
ATOM 2000 O O . SER A 1 276 ? -11.485 -1.825 -14.759 1.00 88.56 276 SER A O 1
ATOM 2002 N N . VAL A 1 277 ? -10.685 -3.875 -14.293 1.00 92.38 277 VAL A N 1
ATOM 2003 C CA . VAL A 1 277 ? -9.270 -3.505 -14.164 1.00 92.38 277 VAL A CA 1
ATOM 2004 C C . VAL A 1 277 ? -8.437 -4.302 -15.158 1.00 92.38 277 VAL A C 1
ATOM 2006 O O . VAL A 1 277 ? -8.868 -5.328 -15.687 1.00 92.38 277 VAL A O 1
ATOM 2009 N N . THR A 1 278 ? -7.228 -3.838 -15.452 1.00 90.56 278 THR A N 1
ATOM 2010 C CA . THR A 1 278 ? -6.280 -4.604 -16.265 1.00 90.56 278 THR A CA 1
ATOM 2011 C C . THR A 1 278 ? -4.917 -4.560 -15.607 1.00 90.56 278 THR A C 1
ATOM 2013 O O . THR A 1 278 ? -4.155 -3.617 -15.788 1.00 90.56 278 THR A O 1
ATOM 2016 N N . VAL A 1 279 ? -4.610 -5.624 -14.868 1.00 90.88 279 VAL A N 1
ATOM 2017 C CA . VAL A 1 279 ? -3.276 -5.862 -14.321 1.00 90.88 279 VAL A CA 1
ATOM 2018 C C . VAL A 1 279 ? -2.566 -6.877 -15.214 1.00 90.88 279 VAL A C 1
ATOM 2020 O O . VAL A 1 279 ? -3.052 -7.993 -15.441 1.00 90.88 279 VAL A O 1
ATOM 2023 N N . GLN A 1 280 ? -1.441 -6.469 -15.795 1.00 92.25 280 GLN A N 1
ATOM 2024 C CA . GLN A 1 280 ? -0.637 -7.295 -16.691 1.00 92.25 280 GLN A CA 1
ATOM 2025 C C . GLN A 1 280 ? 0.840 -7.083 -16.402 1.00 92.25 280 GLN A C 1
ATOM 2027 O O . GLN A 1 280 ? 1.276 -5.946 -16.228 1.00 92.25 280 GLN A O 1
ATOM 2032 N N . ALA A 1 281 ? 1.596 -8.181 -16.412 1.00 92.62 281 ALA A N 1
ATOM 2033 C CA . ALA A 1 281 ? 3.046 -8.132 -16.352 1.00 92.62 281 ALA A CA 1
ATOM 2034 C C . ALA A 1 281 ? 3.603 -7.239 -17.480 1.00 92.62 281 ALA A C 1
ATOM 2036 O O . ALA A 1 281 ? 3.040 -7.210 -18.584 1.00 92.62 281 ALA A O 1
ATOM 2037 N N . PRO A 1 282 ? 4.716 -6.528 -17.239 1.00 93.56 282 PRO A N 1
ATOM 2038 C CA . PRO A 1 282 ? 5.400 -5.800 -18.292 1.00 93.56 282 PRO A CA 1
ATOM 2039 C C . PRO A 1 282 ? 5.809 -6.732 -19.446 1.00 93.56 282 PRO A C 1
ATOM 2041 O O . PRO A 1 282 ? 6.117 -7.901 -19.214 1.00 93.56 282 PRO A O 1
ATOM 2044 N N . PRO A 1 283 ? 5.871 -6.236 -20.696 1.00 93.38 283 PRO A N 1
ATOM 2045 C CA . PRO A 1 283 ? 6.362 -7.032 -21.817 1.00 93.38 283 PRO A CA 1
ATOM 2046 C C . PRO A 1 283 ? 7.780 -7.548 -21.553 1.00 93.38 283 PRO A C 1
ATOM 2048 O O . PRO A 1 283 ? 8.647 -6.746 -21.214 1.00 93.38 283 PRO A O 1
ATOM 2051 N N . ASP A 1 284 ? 8.052 -8.830 -21.816 1.00 91.56 284 ASP A N 1
ATOM 2052 C CA . ASP A 1 284 ? 9.352 -9.470 -21.527 1.00 91.56 284 ASP A CA 1
ATOM 2053 C C . ASP A 1 284 ? 10.565 -8.698 -22.070 1.00 91.56 284 ASP A C 1
ATOM 2055 O O . ASP A 1 284 ? 11.613 -8.643 -21.437 1.00 91.56 284 ASP A O 1
ATOM 2059 N N . ARG A 1 285 ? 10.426 -8.040 -23.229 1.00 91.62 285 ARG A N 1
ATOM 2060 C CA . ARG A 1 285 ? 11.493 -7.217 -23.833 1.00 91.62 285 ARG A CA 1
ATOM 2061 C C . ARG A 1 285 ? 11.900 -5.996 -22.996 1.00 91.62 285 ARG A C 1
ATOM 2063 O O . ARG A 1 285 ? 12.920 -5.384 -23.286 1.00 91.62 285 ARG A O 1
ATOM 2070 N N . LEU A 1 286 ? 11.064 -5.596 -22.041 1.00 93.56 286 LEU A N 1
ATOM 2071 C CA . LEU A 1 286 ? 11.293 -4.494 -21.108 1.00 93.56 286 LEU A CA 1
ATOM 2072 C C . LEU A 1 286 ? 11.652 -5.001 -19.707 1.00 93.56 286 LEU A C 1
ATOM 2074 O O . LEU A 1 286 ? 11.746 -4.195 -18.788 1.00 93.56 286 LEU A O 1
ATOM 2078 N N . VAL A 1 287 ? 11.823 -6.310 -19.526 1.00 92.88 287 VAL A N 1
ATOM 2079 C CA . VAL A 1 287 ? 12.106 -6.924 -18.232 1.00 92.88 287 VAL A CA 1
ATOM 2080 C C . VAL A 1 287 ? 13.571 -7.336 -18.162 1.00 92.88 287 VAL A C 1
ATOM 2082 O O . VAL A 1 287 ? 14.074 -8.073 -19.009 1.00 92.88 287 VAL A O 1
ATOM 2085 N N . VAL A 1 288 ? 14.246 -6.891 -17.109 1.00 89.44 288 VAL A N 1
ATOM 2086 C CA . VAL A 1 288 ? 15.586 -7.323 -16.720 1.00 89.44 288 VAL A CA 1
ATOM 2087 C C . VAL A 1 288 ? 15.447 -8.142 -15.444 1.00 89.44 288 VAL A C 1
ATOM 2089 O O . VAL A 1 288 ? 14.833 -7.695 -14.480 1.00 89.44 288 VAL A O 1
ATOM 2092 N N . ARG A 1 289 ? 16.002 -9.354 -15.439 1.00 88.25 289 ARG A N 1
ATOM 2093 C CA . ARG A 1 289 ? 16.061 -10.218 -14.254 1.00 88.25 289 ARG A CA 1
ATOM 2094 C C . ARG A 1 289 ? 17.463 -10.111 -13.663 1.00 88.25 289 ARG A C 1
ATOM 2096 O O . ARG A 1 289 ? 18.388 -10.606 -14.312 1.00 88.25 289 ARG A O 1
ATOM 2103 N N . PRO A 1 290 ? 17.637 -9.433 -12.518 1.00 81.19 290 PRO A N 1
ATOM 2104 C CA . PRO A 1 290 ? 18.948 -9.281 -11.908 1.00 81.19 290 PRO A CA 1
ATOM 2105 C C . PRO A 1 290 ? 19.542 -10.639 -11.541 1.00 81.19 290 PRO A C 1
ATOM 2107 O O . PRO A 1 290 ? 18.835 -11.564 -11.140 1.00 81.19 290 PRO A O 1
ATOM 2110 N N . THR A 1 291 ? 20.849 -10.761 -11.717 1.00 79.88 291 THR A N 1
ATOM 2111 C CA . THR A 1 291 ? 21.619 -11.984 -11.465 1.00 79.88 291 THR A CA 1
ATOM 2112 C C . THR A 1 291 ? 22.429 -11.906 -10.175 1.00 79.88 291 THR A C 1
ATOM 2114 O O . THR A 1 291 ? 22.987 -12.917 -9.745 1.00 79.88 291 THR A O 1
ATOM 2117 N N . GLY A 1 292 ? 22.494 -10.719 -9.561 1.00 73.56 292 GLY A N 1
ATOM 2118 C CA . GLY A 1 292 ? 23.334 -10.430 -8.398 1.00 73.56 292 GLY A CA 1
ATOM 2119 C C . GLY A 1 292 ? 24.777 -10.061 -8.764 1.00 73.56 292 GLY A C 1
ATOM 2120 O O . GLY A 1 292 ? 25.602 -9.876 -7.873 1.00 73.56 292 GLY A O 1
ATOM 2121 N N . ASP A 1 293 ? 25.092 -9.958 -10.060 1.00 80.62 293 ASP A N 1
ATOM 2122 C CA . ASP A 1 293 ? 26.327 -9.358 -10.574 1.00 80.62 293 ASP A CA 1
ATOM 2123 C C . ASP A 1 293 ? 26.016 -7.933 -11.041 1.00 80.62 293 ASP A C 1
ATOM 2125 O O . ASP A 1 293 ? 25.507 -7.727 -12.146 1.00 80.62 293 ASP A O 1
ATOM 2129 N N . ASP A 1 294 ? 26.361 -6.946 -10.211 1.00 75.69 294 ASP A N 1
ATOM 2130 C CA . ASP A 1 294 ? 26.074 -5.526 -10.444 1.00 75.69 294 ASP A CA 1
ATOM 2131 C C . ASP A 1 294 ? 26.511 -5.043 -11.838 1.00 75.69 294 ASP A C 1
ATOM 2133 O O . ASP A 1 294 ? 25.807 -4.274 -12.494 1.00 75.69 294 ASP A O 1
ATOM 2137 N N . ALA A 1 295 ? 27.666 -5.500 -12.336 1.00 80.12 295 ALA A N 1
ATOM 2138 C CA . ALA A 1 295 ? 28.187 -5.059 -13.627 1.00 80.12 295 ALA A CA 1
ATOM 2139 C C . ALA A 1 295 ? 27.447 -5.712 -14.803 1.00 80.12 295 ALA A C 1
ATOM 2141 O O . ALA A 1 295 ? 27.324 -5.119 -15.883 1.00 80.12 295 ALA A O 1
ATOM 2142 N N . ALA A 1 296 ? 26.994 -6.955 -14.645 1.00 79.19 296 ALA A N 1
ATOM 2143 C CA . ALA A 1 296 ? 26.134 -7.611 -15.625 1.00 79.19 296 ALA A CA 1
ATOM 2144 C C . ALA A 1 296 ? 24.733 -6.984 -15.633 1.00 79.19 296 ALA A C 1
ATOM 2146 O O . ALA A 1 296 ? 24.237 -6.624 -16.705 1.00 79.19 296 ALA A O 1
ATOM 2147 N N . ASP A 1 297 ? 24.156 -6.774 -14.454 1.00 82.69 297 ASP A N 1
ATOM 2148 C CA . ASP A 1 297 ? 22.808 -6.243 -14.272 1.00 82.69 297 ASP A CA 1
ATOM 2149 C C . ASP A 1 297 ? 22.720 -4.797 -14.783 1.00 82.69 297 ASP A C 1
ATOM 2151 O O . ASP A 1 297 ? 21.850 -4.481 -15.598 1.00 82.69 297 ASP A O 1
ATOM 2155 N N . GLN A 1 298 ? 23.696 -3.944 -14.450 1.00 81.81 298 GLN A N 1
ATOM 2156 C CA . GLN A 1 298 ? 23.790 -2.578 -14.979 1.00 81.81 298 GLN A CA 1
ATOM 2157 C C . GLN A 1 298 ? 23.826 -2.555 -16.514 1.00 81.81 298 GLN A C 1
ATOM 2159 O O . GLN A 1 298 ? 23.104 -1.788 -17.158 1.00 81.81 298 GLN A O 1
ATOM 2164 N N . ARG A 1 299 ? 24.636 -3.425 -17.132 1.00 87.12 299 ARG A N 1
ATOM 2165 C CA . ARG A 1 299 ? 24.702 -3.520 -18.600 1.00 87.12 299 ARG A CA 1
ATOM 2166 C C . ARG A 1 299 ? 23.373 -3.972 -19.198 1.00 87.12 299 ARG A C 1
ATOM 2168 O O . ARG A 1 299 ? 23.000 -3.462 -20.255 1.00 87.12 299 ARG A O 1
ATOM 2175 N N . ALA A 1 300 ? 22.664 -4.890 -18.548 1.00 86.31 300 ALA A N 1
ATOM 2176 C CA . ALA A 1 300 ? 21.349 -5.338 -18.994 1.00 86.31 300 ALA A CA 1
ATOM 2177 C C . ALA A 1 300 ? 20.316 -4.196 -18.946 1.00 86.31 300 ALA A C 1
ATOM 2179 O O . ALA A 1 300 ? 19.598 -3.980 -19.928 1.00 86.31 300 ALA A O 1
ATOM 2180 N N . PHE A 1 301 ? 20.300 -3.398 -17.873 1.00 87.38 301 PHE A N 1
ATOM 2181 C CA . PHE A 1 301 ? 19.443 -2.210 -17.771 1.00 87.38 301 PHE A CA 1
ATOM 2182 C C . PHE A 1 301 ? 19.767 -1.152 -18.825 1.00 87.38 301 PHE A C 1
ATOM 2184 O O . PHE A 1 301 ? 18.859 -0.618 -19.466 1.00 87.38 301 PHE A O 1
ATOM 2191 N N . GLU A 1 302 ? 21.047 -0.865 -19.063 1.00 87.50 302 GLU A N 1
ATOM 2192 C CA . GLU A 1 302 ? 21.450 0.081 -20.106 1.00 87.50 302 GLU A CA 1
ATOM 2193 C C . GLU A 1 302 ? 21.047 -0.384 -21.506 1.00 87.50 302 GLU A C 1
ATOM 2195 O O . GLU A 1 302 ? 20.595 0.426 -22.316 1.00 87.50 302 GLU A O 1
ATOM 2200 N N . GLN A 1 303 ? 21.197 -1.675 -21.809 1.00 88.50 303 GLN A N 1
ATOM 2201 C CA . GLN A 1 303 ? 20.784 -2.239 -23.096 1.00 88.50 303 GLN A CA 1
ATOM 2202 C C . GLN A 1 303 ? 19.271 -2.145 -23.281 1.00 88.50 303 GLN A C 1
ATOM 2204 O O . GLN A 1 303 ? 18.807 -1.663 -24.318 1.00 88.50 303 GLN A O 1
ATOM 2209 N N . CYS A 1 304 ? 18.506 -2.523 -22.258 1.00 89.00 304 CYS A N 1
ATOM 2210 C CA . CYS A 1 304 ? 17.055 -2.409 -22.276 1.00 89.00 304 CYS A CA 1
ATOM 2211 C C . CYS A 1 304 ? 16.607 -0.945 -22.463 1.00 89.00 304 CYS A C 1
ATOM 2213 O O . CYS A 1 304 ? 15.724 -0.653 -23.271 1.00 89.00 304 CYS A O 1
ATOM 2215 N N . ASN A 1 305 ? 17.266 0.020 -21.816 1.00 85.75 305 ASN A N 1
ATOM 2216 C CA . ASN A 1 305 ? 16.942 1.442 -21.967 1.00 85.75 305 ASN A CA 1
ATOM 2217 C C . ASN A 1 305 ? 17.340 2.037 -23.335 1.00 85.75 305 ASN A C 1
ATOM 2219 O O . ASN A 1 305 ? 16.869 3.123 -23.668 1.00 85.75 305 ASN A O 1
ATOM 2223 N N . ARG A 1 306 ? 18.131 1.327 -24.160 1.00 84.62 306 ARG A N 1
ATOM 2224 C CA . ARG A 1 306 ? 18.506 1.738 -25.534 1.00 84.62 306 ARG A CA 1
ATOM 2225 C C . ARG A 1 306 ? 17.701 1.074 -26.666 1.00 84.62 306 ARG A C 1
ATOM 2227 O O . ARG A 1 306 ? 17.536 1.714 -27.697 1.00 84.62 306 ARG A O 1
ATOM 2234 N N . ALA A 1 307 ? 17.195 -0.154 -26.474 1.00 74.06 307 ALA A N 1
ATOM 2235 C CA . ALA A 1 307 ? 16.293 -0.901 -27.387 1.00 74.06 307 ALA A CA 1
ATOM 2236 C C . ALA A 1 307 ? 14.831 -0.381 -27.490 1.00 74.06 307 ALA A C 1
ATOM 2238 O O . ALA A 1 307 ? 14.588 0.628 -28.176 1.00 74.06 307 ALA A O 1
#

Foldseek 3Di:
DDDDDDDDPPPPPPDDPDPPPDDPDDDDDDDDDDDDDDDDDDDDDDDDDDPDDDDDPPDFAFDFQVRLVPQLVVLVVLQWFKKWKWWDWPFWIKIKIKIAGNVQLKMWIWIWIDGHPWTKIKTWIFGQQKIWIFIGGPPGDTALAIEIDGNVRCVPVCVNVVDFDLPDDPRSDQLLSSQSVQWDADPVRFIKGALLSVQSNVTDVRSVQLQDDNPDRFIQTKGWGDPVPSKIKIKHAVVSSSVSSVVSVTDGHPSSVNGHDRPGMMMMMIGCRSHDDDRDDDDPLRYQYDPSPPVVSVVVSVVSRVD